Protein AF-0000000081142707 (afdb_homodimer)

Foldseek 3Di:
DDPVVVVVVVVVVVCVVVVVVVVVVVVVCVVVVVVVVVVVVVVVVVVVVVVVVVVVVVVVVVVVVVVVVVVVVVCVVPPDPVVVQQQDDVVSVHQWHADPVVRDIDGPPPPVVVVVVVVVVVVPDDPPPPVNVVVVVPPPPDPPPDD/DDPVVVVVVVVVVVCVVVVVVVVVVVVVCVVVVVVVVVVVVVVVVVVVVVVVVVVVVVVVVVVVVVVVVVVVVVCVVPPDPVVVQQQDDVVSVHQWHADPVVRDIDGPPPPVVVVVVVVVVVPPDDPPPPVNVVVVVPPPPDDPPDD

Nearest PDB structures (foldseek):
  2oap-assembly1_1  TM=5.469E-01  e=8.660E+00  Archaeoglobus fulgidus DSM 4304
  2oap-assembly1_1  TM=5.607E-01  e=8.026E+00  Archaeoglobus fulgidus DSM 4304

Sequence (294 aa):
MNEQEEEKLNVEERYKDVATEVKEKTRKLHKIWAKYQQAKSEIKDMEQEALREHTEMLDTIRELNKQLKLKEFVISSFIPPQYALLYDDVEQGGRAVWDEAREAWIIPGLNTRKSNRLRERRASGRPETELSREMKMVQSPPSLQLIMNEQEEEKLNVEERYKDVATEVKEKTRKLHKIWAKYQQAKSEIKDMEQEALREHTEMLDTIRELNKQLKLKEFVISSFIPPQYALLYDDVEQGGRAVWDEAREAWIIPGLNTRKSNRLRERRASGRPETELSREMKMVQSPPSLQLI

Organism: NCBI:txid267567

Radius of gyration: 44.7 Å; Cα contacts (8 Å, |Δi|>4): 205; chains: 2; bounding box: 43×150×116 Å

pLDDT: mean 82.28, std 21.75, range [28.47, 98.81]

Solvent-accessible surface area (backbone atoms only — not comparable to full-atom values): 16318 Å² total; per-residue (Å²): 128,54,73,64,52,53,52,32,49,48,38,45,52,50,28,51,52,37,49,49,47,37,51,52,49,50,51,49,36,52,51,45,47,52,50,28,51,48,36,52,50,47,45,54,52,48,50,54,48,49,50,52,50,49,50,51,50,49,50,50,44,50,51,49,49,52,52,36,50,41,42,51,51,48,41,65,72,73,40,60,66,77,60,51,41,48,54,26,48,43,91,77,72,17,50,20,43,80,35,79,90,77,69,41,72,44,47,81,86,58,62,64,63,50,58,56,44,54,54,47,55,69,65,49,71,77,79,75,56,68,64,65,59,55,52,57,67,65,66,58,71,80,75,78,77,82,127,127,55,74,64,52,52,50,31,51,49,38,45,51,50,27,52,52,36,48,49,47,36,52,52,47,49,50,49,37,53,50,46,48,50,49,29,51,48,38,52,50,47,44,54,51,48,51,53,49,49,50,53,51,49,50,50,50,48,51,50,45,51,51,50,49,52,51,36,51,42,41,50,50,48,40,67,72,72,39,60,66,75,61,51,41,49,55,28,47,44,91,75,72,19,51,20,41,78,34,78,89,78,68,42,70,43,48,82,86,59,60,65,63,50,59,55,44,53,56,48,54,68,63,50,72,77,78,77,55,68,65,65,58,56,52,54,68,65,66,58,73,80,75,79,76,81,127

Secondary structure (DSSP, 8-state):
--HHHHHH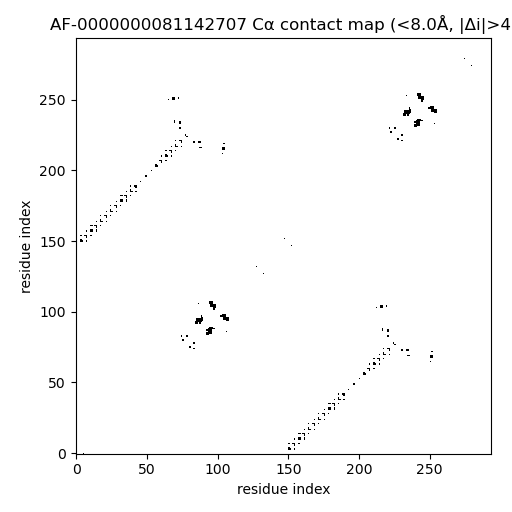HHHHHHHHHHHHHHHHHHHHHHHHHHHHHHHHHHHHHHHHHHHHHHHHHHHHHHHHHHHHHHHHHHHHHHS-HHHHHHTSBGGGTSSBEEETTTTEEE-TT--THHHHHHHHHHSS-----HHHHHHHHH---------/--HHHHHHHHHHHHHHHHHHHHHHHHHHHHHHHHHHHHHHHHHHHHHHHHHHHHHHHHHHHHHHHHHHHHHHHHHHHHS-HHHHHHTSBGGGTSSBEEETTTTEEE-TT--THHHHHHHHHHSS-----HHHHHHHHH---------

Structure (mmCIF, N/CA/C/O backbone):
data_AF-0000000081142707-model_v1
#
loop_
_entity.id
_entity.type
_entity.pdbx_description
1 polymer 'Uncharacterized protein'
#
loop_
_atom_site.group_PDB
_atom_site.id
_atom_site.type_symbol
_atom_site.label_atom_id
_atom_site.label_alt_id
_atom_site.label_comp_id
_atom_site.label_asym_id
_atom_site.label_entity_id
_atom_site.label_seq_id
_atom_site.pdbx_PDB_ins_code
_atom_site.Cartn_x
_atom_site.Cartn_y
_atom_site.Cartn_z
_atom_site.occupancy
_atom_site.B_iso_or_equiv
_atom_site.auth_seq_id
_atom_site.auth_comp_id
_atom_site.auth_asym_id
_atom_site.auth_atom_id
_atom_site.pdbx_PDB_model_num
ATOM 1 N N . MET A 1 1 ? -2.619 -66.5 -36.219 1 65.44 1 MET A N 1
ATOM 2 C CA . MET A 1 1 ? -1.956 -65.938 -35.062 1 65.44 1 MET A CA 1
ATOM 3 C C . MET A 1 1 ? -2.242 -66.75 -33.781 1 65.44 1 MET A C 1
ATOM 5 O O . MET A 1 1 ? -3.387 -67.125 -33.531 1 65.44 1 MET A O 1
ATOM 9 N N . ASN A 1 2 ? -1.245 -67.312 -33.219 1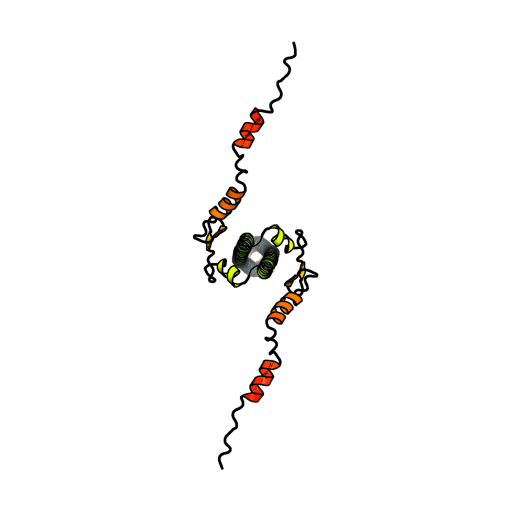 83.19 2 ASN A N 1
ATOM 10 C CA . ASN A 1 2 ? -1.466 -68.125 -31.984 1 83.19 2 ASN A CA 1
ATOM 11 C C . ASN A 1 2 ? -1.869 -67.188 -30.828 1 83.19 2 ASN A C 1
ATOM 13 O O . ASN A 1 2 ? -1.623 -66 -30.859 1 83.19 2 ASN A O 1
ATOM 17 N N . GLU A 1 3 ? -2.656 -67.812 -30.016 1 83.88 3 GLU A N 1
ATOM 18 C CA . GLU A 1 3 ? -3.189 -67.188 -28.844 1 83.88 3 GLU A CA 1
ATOM 19 C C . GLU A 1 3 ? -2.119 -66.312 -28.141 1 83.88 3 GLU A C 1
ATOM 21 O O . GLU A 1 3 ? -2.396 -65.25 -27.656 1 83.88 3 GLU A O 1
ATOM 26 N N . GLN A 1 4 ? -0.924 -66.812 -28.219 1 82.62 4 GLN A N 1
ATOM 27 C CA . GLN A 1 4 ? 0.193 -66.188 -27.547 1 82.62 4 GLN A CA 1
ATOM 28 C C . GLN A 1 4 ? 0.581 -64.875 -28.281 1 82.62 4 GLN A C 1
ATOM 30 O O . GLN A 1 4 ? 0.891 -63.875 -27.641 1 82.62 4 GLN A O 1
ATOM 35 N N . GLU A 1 5 ? 0.431 -64.938 -29.625 1 85.38 5 GLU A N 1
ATOM 36 C CA . GLU A 1 5 ? 0.752 -63.75 -30.453 1 85.38 5 GLU A CA 1
ATOM 37 C C . GLU A 1 5 ? -0.284 -62.656 -30.281 1 85.38 5 GLU A C 1
ATOM 39 O O . GLU A 1 5 ? 0.065 -61.469 -30.219 1 85.38 5 GLU A O 1
ATOM 44 N N . GLU A 1 6 ? -1.513 -63.094 -30.156 1 87.75 6 GLU A N 1
ATOM 45 C CA . GLU A 1 6 ? -2.602 -62.125 -29.953 1 87.75 6 GLU A CA 1
ATOM 46 C C . GLU A 1 6 ? -2.48 -61.406 -28.609 1 87.75 6 GLU A C 1
ATOM 48 O O . GLU A 1 6 ? -2.715 -60.219 -28.516 1 87.75 6 GLU A O 1
ATOM 53 N N . GLU A 1 7 ? -2.082 -62.25 -27.578 1 87.75 7 GLU A N 1
ATOM 54 C CA . GLU A 1 7 ? -1.901 -61.688 -26.25 1 87.75 7 GLU A CA 1
ATOM 55 C C . GLU A 1 7 ? -0.743 -60.688 -26.219 1 87.75 7 GLU A C 1
ATOM 57 O O . GLU A 1 7 ? -0.836 -59.625 -25.594 1 87.75 7 GLU A O 1
ATOM 62 N N . LYS A 1 8 ? 0.323 -61.062 -26.938 1 88.56 8 LYS A N 1
ATOM 63 C CA . LYS A 1 8 ? 1.48 -60.188 -27.047 1 88.56 8 LYS A CA 1
ATOM 64 C C . LYS A 1 8 ? 1.107 -58.875 -27.719 1 88.56 8 LYS A C 1
ATOM 66 O O . LYS A 1 8 ? 1.496 -57.781 -27.25 1 88.56 8 LYS A O 1
ATOM 71 N N . LEU A 1 9 ? 0.277 -59.031 -28.797 1 89.5 9 LEU A N 1
ATOM 72 C CA . LEU A 1 9 ? -0.159 -57.844 -29.531 1 89.5 9 LEU A CA 1
ATOM 73 C C . LEU A 1 9 ? -1.021 -56.938 -28.656 1 89.5 9 LEU A C 1
ATOM 75 O O . LEU A 1 9 ? -0.914 -55.719 -28.703 1 89.5 9 LEU A O 1
ATOM 79 N N . ASN A 1 10 ? -1.802 -57.625 -27.875 1 91.81 10 ASN A N 1
ATOM 80 C CA . ASN A 1 10 ? -2.682 -56.875 -26.969 1 91.81 10 ASN A CA 1
ATOM 81 C C . ASN A 1 10 ? -1.888 -56.094 -25.922 1 91.81 10 ASN A C 1
ATOM 83 O O . ASN A 1 10 ? -2.176 -54.938 -25.672 1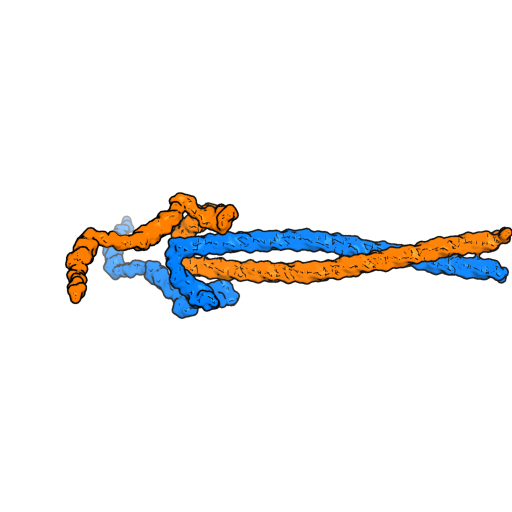 91.81 10 ASN A O 1
ATOM 87 N N . VAL A 1 11 ? -0.868 -56.75 -25.344 1 92.31 11 VAL A N 1
ATOM 88 C CA . VAL A 1 11 ? -0.051 -56.094 -24.312 1 92.31 11 VAL A CA 1
ATOM 89 C C . VAL A 1 11 ? 0.771 -54.969 -24.953 1 92.31 11 VAL A C 1
ATOM 91 O O . VAL A 1 11 ? 0.96 -53.906 -24.344 1 92.31 11 VAL A O 1
ATOM 94 N N . GLU A 1 12 ? 1.206 -55.25 -26.203 1 92.38 12 GLU A N 1
ATOM 95 C CA . GLU A 1 12 ? 1.97 -54.25 -26.922 1 92.38 12 GLU A CA 1
ATOM 96 C C . GLU A 1 12 ? 1.132 -53 -27.156 1 92.38 12 GLU A C 1
ATOM 98 O O . GLU A 1 12 ? 1.625 -51.875 -27.016 1 92.38 12 GLU A O 1
ATOM 103 N N . GLU A 1 13 ? -0.107 -53.281 -27.531 1 93 13 GLU A N 1
ATOM 104 C CA . GLU A 1 13 ? -1.022 -52.156 -27.766 1 93 13 GLU A CA 1
ATOM 105 C C . GLU A 1 13 ? -1.273 -51.375 -26.469 1 93 13 GLU A C 1
ATOM 107 O O . GLU A 1 13 ? -1.284 -50.156 -26.484 1 93 13 GLU A O 1
ATOM 112 N N . ARG A 1 14 ? -1.434 -52.156 -25.406 1 93.25 14 ARG A N 1
ATOM 113 C CA . ARG A 1 14 ? -1.63 -51.5 -24.094 1 93.25 14 ARG A CA 1
ATOM 114 C C . ARG A 1 14 ? -0.399 -50.688 -23.703 1 93.25 14 ARG A C 1
ATOM 116 O O . ARG A 1 14 ? -0.521 -49.594 -23.156 1 93.25 14 ARG A O 1
ATOM 123 N N . TYR A 1 15 ? 0.713 -51.281 -24 1 94.19 15 TYR A N 1
ATOM 124 C CA . TYR A 1 15 ? 1.969 -50.594 -23.703 1 94.19 15 TYR A CA 1
ATOM 125 C C . TYR A 1 15 ? 2.07 -49.312 -24.469 1 94.19 15 TYR A C 1
ATOM 127 O O . TYR A 1 15 ? 2.438 -48.25 -23.906 1 94.19 15 TYR A O 1
ATOM 135 N N . LYS A 1 16 ? 1.716 -49.406 -25.766 1 94.31 16 LYS A N 1
ATOM 136 C CA . LYS A 1 16 ? 1.771 -48.188 -26.609 1 94.31 16 LYS A CA 1
ATOM 137 C C . LYS A 1 16 ? 0.839 -47.125 -26.078 1 94.31 16 LYS A C 1
ATOM 139 O O . LYS A 1 16 ? 1.202 -45.938 -26.047 1 94.31 16 LYS A O 1
ATOM 144 N N . ASP A 1 17 ? -0.304 -47.562 -25.625 1 94.81 17 ASP A N 1
ATOM 145 C CA . ASP A 1 17 ? -1.297 -46.625 -25.094 1 94.81 17 ASP A CA 1
ATOM 146 C C . ASP A 1 17 ? -0.785 -45.969 -23.812 1 94.81 17 ASP A C 1
ATOM 148 O O . ASP A 1 17 ? -0.859 -44.719 -23.688 1 94.81 17 ASP A O 1
ATOM 152 N N . VAL A 1 18 ? -0.203 -46.781 -22.984 1 96.06 18 VAL A N 1
ATOM 153 C CA . VAL A 1 18 ? 0.238 -46.281 -21.688 1 96.06 18 VAL A CA 1
ATOM 154 C C . VAL A 1 18 ? 1.5 -45.438 -21.875 1 96.06 18 VAL A C 1
ATOM 156 O O . VAL A 1 18 ? 1.688 -44.438 -21.188 1 96.06 18 VAL A O 1
ATOM 159 N N . ALA A 1 19 ? 2.27 -45.875 -22.828 1 95.5 19 ALA A N 1
ATOM 160 C CA . ALA A 1 19 ? 3.471 -45.125 -23.156 1 95.5 19 ALA A CA 1
ATOM 161 C C . ALA A 1 19 ? 3.113 -43.719 -23.672 1 95.5 19 ALA A C 1
ATOM 163 O O . ALA A 1 19 ? 3.75 -42.719 -23.297 1 95.5 19 ALA A O 1
ATOM 164 N N . THR A 1 20 ? 2.078 -43.688 -24.484 1 97.06 20 THR A N 1
ATOM 165 C CA . THR A 1 20 ? 1.572 -42.406 -24.984 1 97.06 20 THR A CA 1
ATOM 166 C C . THR A 1 20 ? 1.026 -41.562 -23.844 1 97.06 20 THR A C 1
ATOM 168 O O . THR A 1 20 ? 1.263 -40.344 -23.812 1 97.06 20 THR A O 1
ATOM 171 N N . GLU A 1 21 ? 0.396 -42.219 -22.969 1 97.62 21 GLU A N 1
ATOM 172 C CA . GLU A 1 21 ? -0.164 -41.531 -21.797 1 97.62 21 GLU A CA 1
ATOM 173 C C . GLU A 1 21 ? 0.937 -40.938 -20.938 1 97.62 21 GLU A C 1
ATOM 175 O O . GLU A 1 21 ? 0.791 -39.844 -20.422 1 97.62 21 GLU A O 1
ATOM 180 N N . VAL A 1 22 ? 2.002 -41.688 -20.797 1 97.31 22 VAL A N 1
ATOM 181 C CA . VAL A 1 22 ? 3.135 -41.219 -20.016 1 97.31 22 VAL A CA 1
ATOM 182 C C . VAL A 1 22 ? 3.699 -39.938 -20.641 1 97.31 22 VAL A C 1
ATOM 184 O O . VAL A 1 22 ? 3.992 -38.969 -19.938 1 97.31 22 VAL A O 1
ATOM 187 N N . LYS A 1 23 ? 3.783 -40 -21.969 1 97.5 23 LYS A N 1
ATOM 188 C CA . LYS A 1 23 ? 4.32 -38.844 -22.688 1 97.5 23 LYS A CA 1
ATOM 189 C C . LYS A 1 23 ? 3.426 -37.625 -22.516 1 97.5 23 LYS A C 1
ATOM 191 O O . LYS A 1 23 ? 3.918 -36.531 -22.234 1 97.5 23 LYS A O 1
ATOM 196 N N . GLU A 1 24 ? 2.174 -37.812 -22.656 1 97.69 24 GLU A N 1
ATOM 197 C CA . GLU A 1 24 ? 1.199 -36.719 -22.516 1 97.69 24 GLU A CA 1
ATOM 198 C C . GLU A 1 24 ? 1.217 -36.156 -21.094 1 97.69 24 GLU A C 1
ATOM 200 O O . GLU A 1 24 ? 1.219 -34.938 -20.922 1 97.69 24 GLU A O 1
ATOM 205 N N . LYS A 1 25 ? 1.308 -37.062 -20.172 1 97.62 25 LYS A N 1
ATOM 206 C CA . LYS A 1 25 ? 1.299 -36.625 -18.781 1 97.62 25 LYS A CA 1
ATOM 207 C C . LYS A 1 25 ? 2.602 -35.938 -18.406 1 97.62 25 LYS A C 1
ATOM 209 O O . LYS A 1 25 ? 2.598 -34.969 -17.625 1 97.62 25 LYS A O 1
ATOM 214 N N . THR A 1 26 ? 3.637 -36.406 -18.984 1 97.44 26 THR A N 1
ATOM 215 C CA . THR A 1 26 ? 4.922 -35.75 -18.781 1 97.44 26 THR A CA 1
ATOM 216 C C . THR A 1 26 ? 4.883 -34.312 -19.312 1 97.44 26 THR A C 1
ATOM 218 O O . THR A 1 26 ? 5.344 -33.375 -18.641 1 97.44 26 THR A O 1
ATOM 221 N N . ARG A 1 27 ? 4.27 -34.188 -20.484 1 98.19 27 ARG A N 1
ATOM 222 C CA . ARG A 1 27 ? 4.129 -32.875 -21.078 1 98.19 27 ARG A CA 1
ATOM 223 C C . ARG A 1 27 ? 3.271 -31.953 -20.219 1 98.19 27 ARG A C 1
ATOM 225 O O . ARG A 1 27 ? 3.637 -30.812 -19.953 1 98.19 27 ARG A O 1
ATOM 232 N N . LYS A 1 28 ? 2.223 -32.5 -19.781 1 98.25 28 LYS A N 1
ATOM 233 C CA . LYS A 1 28 ? 1.312 -31.734 -18.938 1 98.25 28 LYS A CA 1
ATOM 234 C C . LYS A 1 28 ? 1.984 -31.344 -17.609 1 98.25 28 LYS A C 1
ATOM 236 O O . LYS A 1 28 ? 1.81 -30.234 -17.125 1 98.25 28 LYS A O 1
ATOM 241 N N . LEU A 1 29 ? 2.734 -32.312 -17.125 1 98.19 29 LEU A N 1
ATOM 242 C CA . LEU A 1 29 ? 3.459 -32.094 -15.883 1 98.19 29 LEU A CA 1
ATOM 243 C C . LEU A 1 29 ? 4.441 -30.938 -16.031 1 98.19 29 LEU A C 1
ATOM 245 O O . LEU A 1 29 ? 4.492 -30.047 -15.172 1 98.19 29 LEU A O 1
ATOM 249 N N . HIS A 1 30 ? 5.145 -31 -17.109 1 98.25 30 HIS A N 1
ATOM 250 C CA . HIS A 1 30 ? 6.105 -29.922 -17.359 1 98.25 30 HIS A CA 1
ATOM 251 C C . HIS A 1 30 ? 5.41 -28.578 -17.484 1 98.25 30 HIS A C 1
ATOM 253 O O . HIS A 1 30 ? 5.871 -27.578 -16.922 1 98.25 30 HIS A O 1
ATOM 259 N N . LYS A 1 31 ? 4.301 -28.609 -18.125 1 98.5 31 LYS A N 1
ATOM 260 C CA . LYS A 1 31 ? 3.549 -27.391 -18.344 1 98.5 31 LYS A CA 1
ATOM 261 C C . LYS A 1 31 ? 3.018 -26.812 -17.031 1 98.5 31 LYS A C 1
ATOM 263 O O . LYS A 1 31 ? 3.176 -25.625 -16.766 1 98.5 31 LYS A O 1
ATOM 268 N N . ILE A 1 32 ? 2.471 -27.703 -16.312 1 98.44 32 ILE A N 1
ATOM 269 C CA . ILE A 1 32 ? 1.867 -27.266 -15.055 1 98.44 32 ILE A CA 1
ATOM 270 C C . ILE A 1 32 ? 2.961 -26.844 -14.07 1 98.44 32 ILE A C 1
ATOM 272 O O . ILE A 1 32 ? 2.793 -25.891 -13.32 1 98.44 32 ILE A O 1
ATOM 276 N N . TRP A 1 33 ? 4.02 -27.625 -14.125 1 98.12 33 TRP A N 1
ATOM 277 C CA . TRP A 1 33 ? 5.156 -27.281 -13.281 1 98.12 33 TRP A CA 1
ATOM 278 C C . TRP A 1 33 ? 5.672 -25.875 -13.602 1 98.12 33 TRP A C 1
ATOM 280 O O . TRP A 1 33 ? 5.926 -25.078 -12.695 1 98.12 33 TRP A O 1
ATOM 290 N N . ALA A 1 34 ? 5.75 -25.594 -14.867 1 98.56 34 ALA A N 1
ATOM 291 C CA . ALA A 1 34 ? 6.199 -24.281 -15.32 1 98.56 34 ALA A CA 1
ATOM 292 C C . ALA A 1 34 ? 5.238 -23.188 -14.859 1 98.56 34 ALA A C 1
ATOM 294 O O . ALA A 1 34 ? 5.668 -22.125 -14.414 1 98.56 34 ALA A O 1
ATOM 295 N N . LYS A 1 35 ? 4.02 -23.516 -14.953 1 98.5 35 LYS A N 1
ATOM 296 C CA . LYS A 1 35 ? 3.006 -22.562 -14.523 1 98.5 35 LYS A CA 1
ATOM 297 C C . LYS A 1 35 ? 3.076 -22.328 -13.016 1 98.5 35 LYS A C 1
ATOM 299 O O . LYS A 1 35 ? 2.949 -21.188 -12.555 1 98.5 35 LYS A O 1
ATOM 304 N N . TYR A 1 36 ? 3.324 -23.375 -12.312 1 98.31 36 TYR A N 1
ATOM 305 C CA . TYR A 1 36 ? 3.457 -23.297 -10.867 1 98.31 36 TYR A CA 1
ATOM 306 C C . TYR A 1 36 ? 4.672 -22.453 -10.477 1 98.31 36 TYR A C 1
ATOM 308 O O . TYR A 1 36 ? 4.582 -21.594 -9.602 1 98.31 36 TYR A O 1
ATOM 316 N N . GLN A 1 37 ? 5.688 -22.766 -11.18 1 98.5 37 GLN A N 1
ATOM 317 C CA . GLN A 1 37 ? 6.91 -22 -10.914 1 98.5 37 GLN A CA 1
ATOM 318 C C . GLN A 1 37 ? 6.711 -20.516 -11.211 1 98.5 37 GLN A C 1
ATOM 320 O O . GLN A 1 37 ? 7.176 -19.656 -10.453 1 98.5 37 GLN A O 1
ATOM 325 N N . GLN A 1 38 ? 6.047 -20.281 -12.234 1 98.62 38 GLN A N 1
ATOM 326 C CA . GLN A 1 38 ? 5.754 -18.906 -12.602 1 98.62 38 GLN A CA 1
ATOM 327 C C . GLN A 1 38 ? 4.887 -18.234 -11.547 1 98.62 38 GLN A C 1
ATOM 329 O O . GLN A 1 38 ? 5.148 -17.094 -11.156 1 98.62 38 GLN A O 1
ATOM 334 N N . ALA A 1 39 ? 3.92 -18.922 -11.086 1 98.5 39 ALA A N 1
ATOM 335 C CA . ALA A 1 39 ? 3.023 -18.391 -10.062 1 98.5 39 ALA A CA 1
ATOM 336 C C . ALA A 1 39 ? 3.771 -18.109 -8.766 1 98.5 39 ALA A C 1
ATOM 338 O O . ALA A 1 39 ? 3.557 -17.094 -8.117 1 98.5 39 ALA A O 1
ATOM 339 N N . LYS A 1 40 ? 4.621 -19.062 -8.484 1 98.19 40 LYS A N 1
ATOM 340 C CA . LYS A 1 40 ? 5.422 -18.906 -7.273 1 98.19 40 LYS A CA 1
ATOM 341 C C . LYS A 1 40 ? 6.324 -17.672 -7.367 1 98.19 40 LYS A C 1
ATOM 343 O O . LYS A 1 40 ? 6.457 -16.922 -6.402 1 98.19 40 LYS A O 1
ATOM 348 N N . SER A 1 41 ? 6.879 -17.531 -8.508 1 98.5 41 SER A N 1
ATOM 349 C CA . SER A 1 41 ? 7.723 -16.359 -8.734 1 98.5 41 SER A CA 1
ATOM 350 C C . SER A 1 41 ? 6.914 -15.07 -8.664 1 98.5 41 SER A C 1
ATOM 352 O O . SER A 1 41 ? 7.371 -14.07 -8.102 1 98.5 41 SER A O 1
ATOM 354 N N . GLU A 1 42 ? 5.723 -15.156 -9.211 1 98.56 42 GLU A N 1
ATOM 355 C CA . GLU A 1 42 ? 4.84 -13.992 -9.188 1 98.56 42 GLU A CA 1
ATOM 356 C C . GLU A 1 42 ? 4.457 -13.609 -7.766 1 98.56 42 GLU A C 1
ATOM 358 O O . GLU A 1 42 ? 4.41 -12.422 -7.426 1 98.56 42 GLU A O 1
ATOM 363 N N . ILE A 1 43 ? 4.211 -14.547 -6.984 1 98.62 43 ILE A N 1
ATOM 364 C CA . ILE A 1 43 ? 3.873 -14.32 -5.582 1 98.62 43 ILE A CA 1
ATOM 365 C C . ILE A 1 43 ? 5.02 -13.586 -4.891 1 98.62 43 ILE A C 1
ATOM 367 O O . ILE A 1 43 ? 4.797 -12.594 -4.191 1 98.62 43 ILE A O 1
ATOM 371 N N . LYS A 1 44 ? 6.203 -14.109 -5.145 1 98.44 44 LYS A N 1
ATOM 372 C CA . LYS A 1 44 ? 7.383 -13.508 -4.531 1 98.44 44 LYS A CA 1
ATOM 373 C C . LYS A 1 44 ? 7.57 -12.07 -5.008 1 98.44 44 LYS A C 1
ATOM 375 O O . LYS A 1 44 ? 7.863 -11.172 -4.211 1 98.44 44 LYS A O 1
ATOM 380 N N . ASP A 1 45 ? 7.359 -11.867 -6.254 1 98 45 ASP A N 1
ATOM 381 C CA . ASP A 1 45 ? 7.477 -10.531 -6.832 1 98 45 ASP A CA 1
ATOM 382 C C . ASP A 1 45 ? 6.426 -9.594 -6.25 1 98 45 ASP A C 1
ATOM 384 O O . ASP A 1 45 ? 6.727 -8.445 -5.922 1 98 45 ASP A O 1
ATOM 388 N N . MET A 1 46 ? 5.277 -10.094 -6.137 1 97.81 46 MET A N 1
ATOM 389 C CA . MET A 1 46 ? 4.176 -9.297 -5.605 1 97.81 46 MET A CA 1
ATOM 390 C C . MET A 1 46 ? 4.426 -8.922 -4.148 1 97.81 46 MET A C 1
ATOM 392 O O . MET A 1 46 ? 4.156 -7.793 -3.74 1 97.81 46 MET A O 1
ATOM 396 N N . GLU A 1 47 ? 4.926 -9.859 -3.43 1 97.75 47 GLU A N 1
ATOM 397 C CA . GLU A 1 47 ? 5.254 -9.594 -2.031 1 97.75 47 GLU A CA 1
ATOM 398 C C . GLU A 1 47 ? 6.285 -8.477 -1.906 1 97.75 47 GLU A C 1
ATOM 400 O O . GLU A 1 47 ? 6.125 -7.566 -1.094 1 97.75 47 GLU A O 1
ATOM 405 N N . GLN A 1 48 ? 7.301 -8.539 -2.682 1 98.25 48 GLN A N 1
ATOM 406 C CA . GLN A 1 48 ? 8.359 -7.535 -2.654 1 98.25 48 GLN A CA 1
ATOM 407 C C . GLN A 1 48 ? 7.844 -6.172 -3.102 1 98.25 48 GLN A C 1
ATOM 409 O O . GLN A 1 48 ? 8.156 -5.152 -2.484 1 98.25 48 GLN A O 1
ATOM 414 N N . GLU A 1 49 ? 7.027 -6.238 -4.074 1 97.19 49 GLU A N 1
ATOM 415 C CA . GLU A 1 49 ? 6.438 -5 -4.578 1 97.19 49 GLU A CA 1
ATOM 416 C C . GLU A 1 49 ? 5.504 -4.375 -3.551 1 97.19 49 GLU A C 1
ATOM 418 O O . GLU A 1 49 ? 5.547 -3.164 -3.32 1 97.19 49 GLU A O 1
ATOM 423 N N . ALA A 1 50 ? 4.699 -5.195 -2.953 1 97.12 50 ALA A N 1
ATOM 424 C CA . ALA A 1 50 ? 3.77 -4.73 -1.929 1 97.12 50 ALA A CA 1
ATOM 425 C C . ALA A 1 50 ? 4.516 -4.113 -0.749 1 97.12 50 ALA A C 1
ATOM 427 O O . ALA A 1 50 ? 4.129 -3.057 -0.246 1 97.12 50 ALA A O 1
ATOM 428 N N . LEU A 1 51 ? 5.551 -4.793 -0.401 1 97.25 51 LEU A N 1
ATOM 429 C CA . LEU A 1 51 ? 6.355 -4.289 0.704 1 97.25 51 LEU A CA 1
ATOM 430 C C . LEU A 1 51 ? 6.953 -2.928 0.364 1 97.25 51 LEU A C 1
ATOM 432 O O . LEU A 1 51 ? 6.918 -2.008 1.185 1 97.25 51 LEU A O 1
ATOM 436 N N . ARG A 1 52 ? 7.48 -2.75 -0.804 1 98.12 52 ARG A N 1
ATOM 437 C CA . ARG A 1 52 ? 8.07 -1.489 -1.243 1 98.12 52 ARG A CA 1
ATOM 438 C C . ARG A 1 52 ? 7.027 -0.377 -1.273 1 98.12 52 ARG A C 1
ATOM 440 O O . ARG A 1 52 ? 7.258 0.713 -0.748 1 98.12 52 ARG A O 1
ATOM 447 N N . GLU A 1 53 ? 5.918 -0.762 -1.816 1 98 53 GLU A N 1
ATOM 448 C CA . GLU A 1 53 ? 4.852 0.227 -1.928 1 98 53 GLU A CA 1
ATOM 449 C C . GLU A 1 53 ? 4.332 0.636 -0.552 1 98 53 GLU A C 1
ATOM 451 O O . GLU A 1 53 ? 4.086 1.818 -0.302 1 98 53 GLU A O 1
ATOM 456 N N . HIS A 1 54 ? 4.156 -0.394 0.248 1 98.06 54 HIS A N 1
ATOM 457 C CA . HIS A 1 54 ? 3.699 -0.146 1.609 1 98.06 54 HIS A CA 1
ATOM 458 C C . HIS A 1 54 ? 4.672 0.755 2.363 1 98.06 54 HIS A C 1
ATOM 460 O O . HIS A 1 54 ? 4.258 1.726 3.002 1 98.06 54 HIS A O 1
ATOM 466 N N . THR A 1 55 ? 5.902 0.474 2.238 1 98.38 55 THR A N 1
ATOM 467 C CA . THR A 1 55 ? 6.938 1.252 2.906 1 98.38 55 THR A CA 1
ATOM 468 C C . THR A 1 55 ? 6.965 2.684 2.381 1 98.38 55 THR A C 1
ATOM 470 O O . THR A 1 55 ? 7.051 3.635 3.16 1 98.38 55 THR A O 1
ATOM 473 N N . GLU A 1 56 ? 6.828 2.799 1.119 1 98.69 56 GLU A N 1
ATOM 474 C CA . GLU A 1 56 ? 6.816 4.121 0.5 1 98.69 56 GLU A CA 1
ATOM 475 C C . GLU A 1 56 ? 5.625 4.945 0.983 1 98.69 56 GLU A C 1
ATOM 477 O O . GLU A 1 56 ? 5.773 6.125 1.306 1 98.69 56 GLU A O 1
ATOM 482 N N . MET A 1 57 ? 4.543 4.281 1.019 1 98.69 57 MET A N 1
ATOM 483 C CA . MET A 1 57 ? 3.342 4.992 1.443 1 98.69 57 MET A CA 1
ATOM 484 C C . MET A 1 57 ? 3.402 5.324 2.93 1 98.69 57 MET A C 1
ATOM 486 O O . MET A 1 57 ? 2.969 6.402 3.348 1 98.69 57 MET A O 1
ATOM 490 N N . LEU A 1 58 ? 3.957 4.434 3.725 1 98.56 58 LEU A N 1
ATOM 491 C CA . LEU A 1 58 ? 4.164 4.703 5.145 1 98.56 58 LEU A CA 1
ATOM 492 C C . LEU A 1 58 ? 5.109 5.883 5.34 1 98.56 58 LEU A C 1
ATOM 494 O O . LEU A 1 58 ? 4.895 6.715 6.223 1 98.56 58 LEU A O 1
ATOM 498 N N . ASP A 1 59 ? 6.145 5.938 4.566 1 98.56 59 ASP A N 1
ATOM 499 C CA . ASP A 1 59 ? 7.07 7.062 4.617 1 98.56 59 ASP A CA 1
ATOM 500 C C . ASP A 1 59 ? 6.363 8.375 4.266 1 98.56 59 ASP A C 1
ATOM 502 O O . ASP A 1 59 ? 6.586 9.398 4.91 1 98.56 59 ASP A O 1
ATOM 506 N N . THR A 1 60 ? 5.531 8.32 3.271 1 98.81 60 THR A N 1
ATOM 507 C CA . THR A 1 60 ? 4.727 9.477 2.893 1 98.81 60 THR A CA 1
ATOM 508 C C . THR A 1 60 ? 3.834 9.914 4.051 1 98.81 60 THR A C 1
ATOM 510 O O . THR A 1 60 ? 3.771 11.102 4.375 1 98.81 60 THR A O 1
ATOM 513 N N . ILE A 1 61 ? 3.193 8.961 4.684 1 98.81 61 ILE A N 1
ATOM 514 C CA . ILE A 1 61 ? 2.293 9.227 5.797 1 98.81 61 ILE A CA 1
ATOM 515 C C . ILE A 1 61 ? 3.076 9.836 6.957 1 98.81 61 ILE A C 1
ATOM 517 O O . ILE A 1 61 ? 2.633 10.812 7.57 1 98.81 61 ILE A O 1
ATOM 521 N N . ARG A 1 62 ? 4.238 9.273 7.176 1 98.06 62 ARG A N 1
ATOM 522 C CA . ARG A 1 62 ? 5.094 9.781 8.242 1 98.06 62 ARG A CA 1
ATOM 523 C C . ARG A 1 62 ? 5.52 11.219 7.965 1 98.06 62 ARG A C 1
ATOM 525 O O . ARG A 1 62 ? 5.484 12.062 8.859 1 98.06 62 ARG A O 1
ATOM 532 N N . GLU A 1 63 ? 5.863 11.438 6.777 1 97.75 63 GLU A N 1
ATOM 533 C CA . GLU A 1 63 ? 6.273 12.781 6.383 1 97.75 63 GLU A CA 1
ATOM 534 C C . GLU A 1 63 ? 5.113 13.766 6.488 1 97.75 63 GLU A C 1
ATOM 536 O O . GLU A 1 63 ? 5.277 14.883 6.996 1 97.75 63 GLU A O 1
ATOM 541 N N . LEU A 1 64 ? 3.984 13.344 6.07 1 98.44 64 LEU A N 1
ATOM 542 C CA . LEU A 1 64 ? 2.795 14.18 6.168 1 98.44 64 LEU A CA 1
ATOM 543 C C . LEU A 1 64 ? 2.441 14.453 7.625 1 98.44 64 LEU A C 1
ATOM 545 O O . LEU A 1 64 ? 2.059 15.578 7.973 1 98.44 64 LEU A O 1
ATOM 549 N N . ASN A 1 65 ? 2.598 13.445 8.438 1 98.38 65 ASN A N 1
ATOM 550 C CA . ASN A 1 65 ? 2.336 13.609 9.859 1 98.38 65 ASN A CA 1
ATOM 551 C C . ASN A 1 65 ? 3.312 14.594 10.5 1 98.38 65 ASN A C 1
ATOM 553 O O . ASN A 1 65 ? 2.918 15.422 11.328 1 98.38 65 ASN A O 1
ATOM 557 N N . LYS A 1 66 ? 4.551 14.539 10.125 1 97.81 66 LYS A N 1
ATOM 558 C CA . LYS A 1 66 ? 5.547 15.492 10.609 1 97.81 66 LYS A CA 1
ATOM 559 C C . LYS A 1 66 ? 5.199 16.922 10.188 1 97.81 66 LYS A C 1
ATOM 561 O O . LYS A 1 66 ? 5.262 17.844 11.008 1 97.81 66 LYS A O 1
ATOM 566 N N . GLN A 1 67 ? 4.797 17.016 8.961 1 97.81 67 GLN A N 1
ATOM 567 C CA . GLN A 1 67 ? 4.406 18.328 8.445 1 97.81 67 GLN A CA 1
ATOM 568 C C . GLN A 1 67 ? 3.162 18.844 9.156 1 97.81 67 GLN A C 1
ATOM 570 O O . GLN A 1 67 ? 3.076 20.031 9.477 1 97.81 67 GLN A O 1
ATOM 575 N N . LEU A 1 68 ? 2.256 17.953 9.352 1 98.31 68 LEU A N 1
ATOM 576 C CA . LEU A 1 68 ? 1.041 18.328 10.07 1 98.31 68 LEU A CA 1
ATOM 577 C C . LEU A 1 68 ? 1.366 18.797 11.484 1 98.31 68 LEU A C 1
ATOM 579 O O . LEU A 1 68 ? 0.867 19.844 11.922 1 98.31 68 LEU A O 1
ATOM 583 N N . LYS A 1 69 ? 2.229 18.094 12.133 1 98.06 69 LYS A N 1
ATOM 584 C CA . LYS A 1 69 ? 2.65 18.469 13.484 1 98.06 69 LYS A CA 1
ATOM 585 C C . LYS A 1 69 ? 3.373 19.812 13.484 1 98.06 69 LYS A C 1
ATOM 587 O O . LYS A 1 69 ? 3.25 20.578 14.438 1 98.06 69 LYS A O 1
ATOM 592 N N . LEU A 1 70 ? 4.102 20.062 12.445 1 97.56 70 LEU A N 1
ATOM 593 C CA . LEU A 1 70 ? 4.773 21.344 12.336 1 97.56 70 LEU A CA 1
ATOM 594 C C . LEU A 1 70 ? 3.76 22.484 12.25 1 97.56 70 LEU A C 1
ATOM 596 O O . LEU A 1 70 ? 3.885 23.484 12.961 1 97.56 70 LEU A O 1
ATOM 600 N N . LYS A 1 71 ? 2.76 22.312 11.391 1 97.38 71 LYS A N 1
ATOM 601 C CA . LYS A 1 71 ? 1.732 23.344 11.234 1 97.38 71 LYS A CA 1
ATOM 602 C C . LYS A 1 71 ? 0.953 23.531 12.539 1 97.38 71 LYS A C 1
ATOM 604 O O . LYS A 1 71 ? 0.625 24.656 12.906 1 97.38 71 LYS A O 1
ATOM 609 N N . GLU A 1 72 ? 0.708 22.422 13.219 1 96.38 72 GLU A N 1
ATOM 610 C CA . GLU A 1 72 ? 0.055 22.5 14.523 1 96.38 72 GLU A CA 1
ATOM 611 C C . GLU A 1 72 ? 0.918 23.25 15.531 1 96.38 72 GLU A C 1
ATOM 613 O O . GLU A 1 72 ? 0.407 24.062 16.312 1 96.38 72 GLU A O 1
ATOM 618 N N . PHE A 1 73 ? 2.18 23.016 15.492 1 94.69 73 PHE A N 1
ATOM 619 C CA . PHE A 1 73 ? 3.146 23.703 16.344 1 94.69 73 PHE A CA 1
ATOM 620 C C . PHE A 1 73 ? 3.137 25.203 16.094 1 94.69 73 PHE A C 1
ATOM 622 O O . PHE A 1 73 ? 3.09 26 17.031 1 94.69 73 PHE A O 1
ATOM 629 N N . VAL A 1 74 ? 3.127 25.594 14.844 1 95.25 74 VAL A N 1
ATOM 630 C CA . VAL A 1 74 ? 3.092 27 14.445 1 95.25 74 VAL A CA 1
ATOM 631 C C . VAL A 1 74 ? 1.792 27.641 14.922 1 95.25 74 VAL A C 1
ATOM 633 O O . VAL A 1 74 ? 1.81 28.719 15.531 1 95.25 74 VAL A O 1
ATOM 636 N N . ILE A 1 75 ? 0.722 26.984 14.727 1 96.19 75 ILE A N 1
ATOM 637 C CA . ILE A 1 75 ? -0.586 27.516 15.102 1 96.19 75 ILE A CA 1
ATOM 638 C C . ILE A 1 75 ? -0.648 27.703 16.609 1 96.19 75 ILE A C 1
ATOM 640 O O . ILE A 1 75 ? -1.017 28.781 17.094 1 96.19 75 ILE A O 1
ATOM 644 N N . SER A 1 76 ? -0.199 26.766 17.312 1 93.56 76 SER A N 1
ATOM 645 C CA . SER A 1 76 ? -0.282 26.797 18.766 1 93.56 76 SER A CA 1
ATOM 646 C C . SER A 1 76 ? 0.625 27.875 19.359 1 93.56 76 SER A C 1
ATOM 648 O O . SER A 1 76 ? 0.398 28.344 20.469 1 93.56 76 SER A O 1
ATOM 650 N N . SER A 1 77 ? 1.568 28.281 18.547 1 91.06 77 SER A N 1
ATOM 651 C CA . SER A 1 77 ? 2.533 29.266 19.016 1 91.06 77 SER A CA 1
ATOM 652 C C . SER A 1 77 ? 2.023 30.688 18.797 1 91.06 77 SER A C 1
ATOM 654 O O . SER A 1 77 ? 2.422 31.609 19.516 1 91.06 77 SER A O 1
ATOM 656 N N . PHE A 1 78 ? 1.067 30.781 17.875 1 93.12 78 PHE A N 1
ATOM 657 C CA . PHE A 1 78 ? 0.748 32.156 17.469 1 93.12 78 PHE A CA 1
ATOM 658 C C . PHE A 1 78 ? -0.751 32.406 17.578 1 93.12 78 PHE A C 1
ATOM 660 O O . PHE A 1 78 ? -1.187 33.562 17.594 1 93.12 78 PHE A O 1
ATOM 667 N N . ILE A 1 79 ? -1.483 31.328 17.578 1 94 79 ILE A N 1
ATOM 668 C CA . ILE A 1 79 ? -2.928 31.516 17.469 1 94 79 ILE A CA 1
ATOM 669 C C . ILE A 1 79 ? -3.609 30.969 18.719 1 94 79 ILE A C 1
ATOM 671 O O . ILE A 1 79 ? -3.518 29.766 19.016 1 94 79 ILE A O 1
ATOM 675 N N . PRO A 1 80 ? -4.301 31.828 19.438 1 94.38 80 PRO A N 1
ATOM 676 C CA . PRO A 1 80 ? -5.07 31.297 20.562 1 94.38 80 PRO A CA 1
ATOM 677 C C . PRO A 1 80 ? -6.051 30.203 20.141 1 94.38 80 PRO A C 1
ATOM 679 O O . PRO A 1 80 ? -6.656 30.281 19.078 1 94.38 80 PRO A O 1
ATOM 682 N N . PRO A 1 81 ? -6.211 29.156 20.891 1 92.19 81 PRO A N 1
ATOM 683 C CA . PRO A 1 81 ? -7.012 27.984 20.531 1 92.19 81 PRO A CA 1
ATOM 684 C C . PRO A 1 81 ? -8.438 28.359 20.125 1 92.19 81 PRO A C 1
ATOM 686 O O . PRO A 1 81 ? -9.031 27.703 19.266 1 92.19 81 PRO A O 1
ATOM 689 N N . GLN A 1 82 ? -9 29.359 20.781 1 90.25 82 GLN A N 1
ATOM 690 C CA . GLN A 1 82 ? -10.375 29.75 20.5 1 90.25 82 GLN A CA 1
ATOM 691 C C . GLN A 1 82 ? -10.523 30.234 19.062 1 90.25 82 GLN A C 1
ATOM 693 O O . GLN A 1 82 ? -11.539 30 18.406 1 90.25 82 GLN A O 1
ATOM 698 N N . TYR A 1 83 ? -9.461 30.906 18.547 1 89.69 83 TYR A N 1
ATOM 699 C CA . TYR A 1 83 ? -9.5 31.422 17.188 1 89.69 83 TYR A CA 1
ATOM 700 C C . TYR A 1 83 ? -9.195 30.328 16.188 1 89.69 83 TYR A C 1
ATOM 702 O O . TYR A 1 83 ? -9.812 30.266 15.117 1 89.69 83 TYR A O 1
ATOM 710 N N . ALA A 1 84 ? -8.234 29.469 16.562 1 90.5 84 ALA A N 1
ATOM 711 C CA . ALA A 1 84 ? -7.898 28.344 15.688 1 90.5 84 ALA A CA 1
ATOM 712 C C . ALA A 1 84 ? -9.109 27.453 15.453 1 90.5 84 ALA A C 1
ATOM 714 O O . ALA A 1 84 ? -9.328 26.969 14.344 1 90.5 84 ALA A O 1
ATOM 715 N N . LEU A 1 85 ? -9.891 27.25 16.406 1 90.38 85 LEU A N 1
ATOM 716 C CA . LEU A 1 85 ? -11.07 26.391 16.328 1 90.38 85 LEU A CA 1
ATOM 717 C C . LEU A 1 85 ? -12.094 26.953 15.344 1 90.38 85 LEU A C 1
ATOM 719 O O . LEU A 1 85 ? -12.797 26.188 14.68 1 90.38 85 LEU A O 1
ATOM 723 N N . LEU A 1 86 ? -12.195 28.281 15.312 1 89.25 86 LEU A N 1
ATOM 724 C CA . LEU A 1 86 ? -13.141 28.922 14.414 1 89.25 86 LEU A CA 1
ATOM 725 C C . LEU A 1 86 ? -12.836 28.578 12.961 1 89.25 86 LEU A C 1
ATOM 727 O O . LEU A 1 86 ? -13.734 28.516 12.125 1 89.25 86 LEU A O 1
ATOM 731 N N . TYR A 1 87 ? -11.617 28.328 12.688 1 91.38 87 TYR A N 1
ATOM 732 C CA . TYR A 1 87 ? -11.203 28.078 11.312 1 91.38 87 TYR A CA 1
ATOM 733 C C . TYR A 1 87 ? -11.039 26.578 11.062 1 91.38 87 TYR A C 1
ATOM 735 O O . TYR A 1 87 ? -10.57 26.172 9.992 1 91.38 87 TYR A O 1
ATOM 743 N N . ASP A 1 88 ? -11.43 25.828 12.055 1 92.94 88 ASP A N 1
ATOM 744 C CA . ASP A 1 88 ? -11.352 24.375 11.898 1 92.94 88 ASP A CA 1
ATOM 745 C C . ASP A 1 88 ? -12.477 23.859 11.008 1 92.94 88 ASP A C 1
ATOM 747 O O . ASP A 1 88 ? -13.312 24.641 10.531 1 92.94 88 ASP A O 1
ATOM 751 N N . ASP A 1 89 ? -12.359 22.625 10.766 1 94.06 89 ASP A N 1
ATOM 752 C CA . ASP A 1 89 ? -13.375 21.938 9.969 1 94.06 89 ASP A CA 1
ATOM 753 C C . ASP A 1 89 ? -14.758 22.094 10.602 1 94.06 89 ASP A C 1
ATOM 755 O O . ASP A 1 89 ? -14.914 21.953 11.812 1 94.06 89 ASP A O 1
ATOM 759 N N . VAL A 1 90 ? -15.758 22.312 9.797 1 92.94 90 VAL A N 1
ATOM 760 C CA . VAL A 1 90 ? -17.141 22.469 10.258 1 92.94 90 VAL A CA 1
ATOM 761 C C . VAL A 1 90 ? -17.562 21.219 11.023 1 92.94 90 VAL A C 1
ATOM 763 O O . VAL A 1 90 ? -18.328 21.312 11.992 1 92.94 90 VAL A O 1
ATOM 766 N N . GLU A 1 91 ? -17.016 20.156 10.602 1 92.38 91 GLU A N 1
ATOM 767 C CA . GLU A 1 91 ? -17.359 18.891 11.258 1 92.38 91 GLU A CA 1
ATOM 768 C C . GLU A 1 91 ? -16.797 18.828 12.672 1 92.38 91 GLU A C 1
ATOM 770 O O . GLU A 1 91 ? -17.25 18.047 13.5 1 92.38 91 GLU A O 1
ATOM 775 N N . GLN A 1 92 ? -15.844 19.656 12.938 1 90.44 92 GLN A N 1
ATOM 776 C CA . GLN A 1 92 ? -15.203 19.656 14.242 1 90.44 92 GLN A CA 1
ATOM 777 C C . GLN A 1 92 ? -15.586 20.906 15.031 1 90.44 92 GLN A C 1
ATOM 779 O O . GLN A 1 92 ? -14.938 21.25 16.031 1 90.44 92 GLN A O 1
ATOM 784 N N . GLY A 1 93 ? -16.609 21.625 14.547 1 90.62 93 GLY A N 1
ATOM 785 C CA . GLY A 1 93 ? -17.125 22.766 15.266 1 90.62 93 GLY A CA 1
ATOM 786 C C . GLY A 1 93 ? -16.609 24.094 14.727 1 90.62 93 GLY A C 1
ATOM 787 O O . GLY A 1 93 ? -16.891 25.156 15.281 1 90.62 93 GLY A O 1
ATOM 788 N N . GLY A 1 94 ? -15.812 24 13.664 1 93.31 94 GLY A N 1
ATOM 789 C CA . GLY A 1 94 ? -15.312 25.203 13.031 1 93.31 94 GLY A CA 1
ATOM 790 C C . GLY A 1 94 ? -16.203 25.703 11.914 1 93.31 94 GLY A C 1
ATOM 791 O O . GLY A 1 94 ? -17.406 25.438 11.898 1 93.31 94 GLY A O 1
ATOM 792 N N . ARG A 1 95 ? -15.664 26.531 11.109 1 94.19 95 ARG A N 1
ATOM 793 C CA . ARG A 1 95 ? -16.453 27.156 10.047 1 94.19 95 ARG A CA 1
ATOM 794 C C . ARG A 1 95 ? -15.953 26.734 8.672 1 94.19 95 ARG A C 1
ATOM 796 O O . ARG A 1 95 ? -16.625 26.938 7.668 1 94.19 95 ARG A O 1
ATOM 803 N N . ALA A 1 96 ? -14.789 26.156 8.594 1 96.06 96 ALA A N 1
ATOM 804 C CA . ALA A 1 96 ? -14.18 25.844 7.305 1 96.06 96 ALA A CA 1
ATOM 805 C C . ALA A 1 96 ? -14.844 24.625 6.664 1 96.06 96 ALA A C 1
ATOM 807 O O . ALA A 1 96 ? -15.195 23.656 7.355 1 96.06 96 ALA A O 1
ATOM 808 N N . VAL A 1 97 ? -14.992 24.656 5.344 1 96.44 97 VAL A N 1
ATOM 809 C CA . VAL A 1 97 ? -15.586 23.562 4.574 1 96.44 97 VAL A CA 1
ATOM 810 C C . VAL A 1 97 ? -14.656 23.172 3.426 1 96.44 97 VAL A C 1
ATOM 812 O O . VAL A 1 97 ? -14.094 24.047 2.756 1 96.44 97 VAL A O 1
ATOM 815 N N . TRP A 1 98 ? -14.594 21.938 3.262 1 96.31 98 TRP A N 1
ATOM 816 C CA . TRP A 1 98 ? -13.734 21.438 2.189 1 96.31 98 TRP A CA 1
ATOM 817 C C . TRP A 1 98 ? -14.438 21.531 0.841 1 96.31 98 TRP A C 1
ATOM 819 O O . TRP A 1 98 ? -15.547 21.016 0.678 1 96.31 98 TRP A O 1
ATOM 829 N N . ASP A 1 99 ? -13.766 22.141 -0.086 1 95.31 99 ASP A N 1
ATOM 830 C CA . ASP A 1 99 ? -14.242 22.219 -1.463 1 95.31 99 ASP A CA 1
ATOM 831 C C . ASP A 1 99 ? -13.555 21.188 -2.344 1 95.31 99 ASP A C 1
ATOM 833 O O . ASP A 1 99 ? -12.391 21.359 -2.719 1 95.31 99 ASP A O 1
ATOM 837 N N . GLU A 1 100 ? -14.297 20.219 -2.764 1 94.44 100 GLU A N 1
ATOM 838 C CA . GLU A 1 100 ? -13.734 19.094 -3.518 1 94.44 100 GLU A CA 1
ATOM 839 C C . GLU A 1 100 ? -13.242 19.562 -4.891 1 94.44 100 GLU A C 1
ATOM 841 O O . GLU A 1 100 ? -12.203 19.094 -5.363 1 94.44 100 GLU A O 1
ATOM 846 N N . ALA A 1 101 ? -13.969 20.453 -5.445 1 95.44 101 ALA A N 1
ATOM 847 C CA . ALA A 1 101 ? -13.625 20.922 -6.789 1 95.44 101 ALA A CA 1
ATOM 848 C C . ALA A 1 101 ? -12.32 21.703 -6.777 1 95.44 101 ALA A C 1
ATOM 850 O O . ALA A 1 101 ? -11.477 21.531 -7.664 1 95.44 101 ALA A O 1
ATOM 851 N N . ARG A 1 102 ? -12.086 22.625 -5.762 1 93 102 ARG A N 1
ATOM 852 C CA . ARG A 1 102 ? -10.898 23.469 -5.652 1 93 102 ARG A CA 1
ATOM 853 C C . ARG A 1 102 ? -9.82 22.781 -4.82 1 93 102 ARG A C 1
ATOM 855 O O . ARG A 1 102 ? -8.664 23.219 -4.805 1 93 102 ARG A O 1
ATOM 862 N N . GLU A 1 103 ? -10.25 21.656 -4.191 1 95 103 GLU A N 1
ATOM 863 C CA . GLU A 1 103 ? -9.375 20.953 -3.256 1 95 103 GLU A CA 1
ATOM 864 C C . GLU A 1 103 ? -8.758 21.938 -2.25 1 95 103 GLU A C 1
ATOM 866 O O . GLU A 1 103 ? -7.543 21.938 -2.045 1 95 103 GLU A O 1
ATOM 871 N N . ALA A 1 104 ? -9.625 22.688 -1.672 1 95.81 104 ALA A N 1
ATOM 872 C CA . ALA A 1 104 ? -9.195 23.719 -0.723 1 95.81 104 ALA A CA 1
ATOM 873 C C . ALA A 1 104 ? -10.258 23.938 0.351 1 95.81 104 ALA A C 1
ATOM 875 O O . ALA A 1 104 ? -11.43 23.609 0.151 1 95.81 104 ALA A O 1
ATOM 876 N N . TRP A 1 105 ? -9.836 24.391 1.446 1 95.75 105 TRP A N 1
ATOM 877 C CA . TRP A 1 105 ? -10.734 24.797 2.523 1 95.75 105 TRP A CA 1
ATOM 878 C C . TRP A 1 105 ? -11.258 26.203 2.305 1 95.75 105 TRP A C 1
ATOM 880 O O . TRP A 1 105 ? -10.516 27.094 1.876 1 95.75 105 TRP A O 1
ATOM 890 N N . ILE A 1 106 ? -12.555 26.422 2.557 1 94 106 ILE A N 1
ATOM 891 C CA . ILE A 1 106 ? -13.141 27.75 2.414 1 94 106 ILE A CA 1
ATOM 892 C C . ILE A 1 106 ? -14.031 28.047 3.615 1 94 106 ILE A C 1
ATOM 894 O O . ILE A 1 106 ? -14.547 27.141 4.258 1 94 106 ILE A O 1
ATOM 898 N N . ILE A 1 107 ? -14.133 29.234 4.062 1 93.12 107 ILE A N 1
ATOM 899 C CA . ILE A 1 107 ? -15.094 29.688 5.059 1 93.12 107 ILE A CA 1
ATOM 900 C C . ILE A 1 107 ? -16.234 30.438 4.371 1 93.12 107 ILE A C 1
ATOM 902 O O . ILE A 1 107 ? -16.047 31.531 3.846 1 93.12 107 ILE A O 1
ATOM 906 N N . PRO A 1 108 ? -17.312 29.828 4.469 1 88.88 108 PRO A N 1
ATOM 907 C CA . PRO A 1 108 ? -18.453 30.484 3.82 1 88.88 108 PRO A CA 1
ATOM 908 C C . PRO A 1 108 ? -18.719 31.875 4.387 1 88.88 108 PRO A C 1
ATOM 910 O O . PRO A 1 108 ? -18.656 32.094 5.602 1 88.88 108 PRO A O 1
ATOM 913 N N . GLY A 1 109 ? -19.031 32.969 3.582 1 83.19 109 GLY A N 1
ATOM 914 C CA . GLY A 1 109 ? -19.344 34.312 3.996 1 83.19 109 GLY A CA 1
ATOM 915 C C . GLY A 1 109 ? -18.125 35.188 4.152 1 83.19 109 GLY A C 1
ATOM 916 O O . GLY A 1 109 ? -18.234 36.438 4.234 1 83.19 109 GLY A O 1
ATOM 917 N N . LEU A 1 110 ? -17.062 34.688 4.551 1 70.06 110 LEU A N 1
ATOM 918 C CA . LEU A 1 110 ? -15.836 35.469 4.613 1 70.06 110 LEU A CA 1
ATOM 919 C C . LEU A 1 110 ? -15.328 35.812 3.213 1 70.06 110 LEU A C 1
ATOM 921 O O . LEU A 1 110 ? -15.109 34.906 2.404 1 70.06 110 LEU A O 1
ATOM 925 N N . ASN A 1 111 ? -16.062 36.656 2.545 1 52.97 111 ASN A N 1
ATOM 926 C CA . ASN A 1 111 ? -15.656 37.062 1.213 1 52.97 111 ASN A CA 1
ATOM 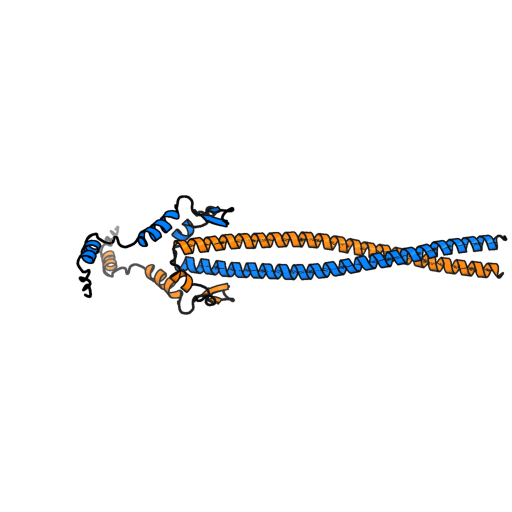927 C C . ASN A 1 111 ? -14.141 37.25 1.12 1 52.97 111 ASN A C 1
ATOM 929 O O . ASN A 1 111 ? -13.57 38.125 1.775 1 52.97 111 ASN A O 1
ATOM 933 N N . THR A 1 112 ? -13.43 36.25 1.239 1 51.06 112 THR A N 1
ATOM 934 C CA . THR A 1 112 ? -11.984 36.375 1.123 1 51.06 112 THR A CA 1
ATOM 935 C C . THR A 1 112 ? -11.617 37.438 0.078 1 51.06 112 THR A C 1
ATOM 937 O O . THR A 1 112 ? -10.438 37.688 -0.177 1 51.06 112 THR A O 1
ATOM 940 N N . ARG A 1 113 ? -12.383 37.781 -0.84 1 48.16 113 ARG A N 1
ATOM 941 C CA . ARG A 1 113 ? -12.039 38.812 -1.798 1 48.16 113 ARG A CA 1
ATOM 942 C C . ARG A 1 113 ? -11.664 40.125 -1.083 1 48.16 113 ARG A C 1
ATOM 944 O O . ARG A 1 113 ? -11.086 41.031 -1.688 1 48.16 113 ARG A O 1
ATOM 951 N N . LYS A 1 114 ? -12.188 40.344 0.042 1 46.09 114 LYS A N 1
ATOM 952 C CA . LYS A 1 114 ? -11.906 41.656 0.609 1 46.09 114 LYS A CA 1
ATOM 953 C C . LYS A 1 114 ? -10.461 41.75 1.083 1 46.09 114 LYS A C 1
ATOM 955 O O . LYS A 1 114 ? -9.891 42.844 1.146 1 46.09 114 LYS A O 1
ATOM 960 N N . SER A 1 115 ? -9.961 40.688 1.562 1 44.06 115 SER A N 1
ATOM 961 C CA . SER A 1 115 ? -8.57 40.844 1.979 1 44.06 115 SER A CA 1
ATOM 962 C C . SER A 1 115 ? -7.668 41.188 0.794 1 44.06 115 SER A C 1
ATOM 964 O O . SER A 1 115 ? -6.746 41.969 0.914 1 44.06 115 SER A O 1
ATOM 966 N N . ASN A 1 116 ? -7.969 40.469 -0.292 1 42.78 116 ASN A N 1
ATOM 967 C CA . ASN A 1 116 ? -7.242 40.906 -1.481 1 42.78 116 ASN A CA 1
ATOM 968 C C . ASN A 1 116 ? -7.594 42.344 -1.864 1 42.78 116 ASN A C 1
ATOM 970 O O . ASN A 1 116 ? -6.754 43.094 -2.387 1 42.78 116 ASN A O 1
ATOM 974 N N . ARG A 1 117 ? -8.812 42.75 -1.564 1 43.75 117 ARG A N 1
ATOM 975 C CA . ARG A 1 117 ? -9.188 44.125 -1.861 1 43.75 117 ARG A CA 1
ATOM 976 C C . ARG A 1 117 ? -8.477 45.094 -0.926 1 43.75 117 ARG A C 1
ATOM 978 O O . ARG A 1 117 ? -8.117 46.219 -1.332 1 43.75 117 ARG A O 1
ATOM 985 N N . LEU A 1 118 ? -8.344 44.688 0.309 1 43.06 118 LEU A N 1
ATOM 986 C CA . LEU A 1 118 ? -7.605 45.594 1.197 1 43.06 118 LEU A CA 1
ATOM 987 C C . LEU A 1 118 ? -6.125 45.594 0.838 1 43.06 118 LEU A C 1
ATOM 989 O O . LEU A 1 118 ? -5.453 46.625 1.004 1 43.06 118 LEU A O 1
ATOM 993 N N . ARG A 1 119 ? -5.582 44.469 0.443 1 45.28 119 ARG A N 1
ATOM 994 C CA . ARG A 1 119 ? -4.211 44.5 -0.058 1 45.28 119 ARG A CA 1
ATOM 995 C C . ARG A 1 119 ? -4.117 45.281 -1.359 1 45.28 119 ARG A C 1
ATOM 997 O O . ARG A 1 119 ? -3.156 46.031 -1.573 1 45.28 119 ARG A O 1
ATOM 1004 N N . GLU A 1 120 ? -5.094 45.125 -2.152 1 46.75 120 GLU A N 1
ATOM 1005 C CA . GLU A 1 120 ? -5.117 45.875 -3.408 1 46.75 120 GLU A CA 1
ATOM 1006 C C . GLU A 1 120 ? -5.395 47.344 -3.166 1 46.75 120 GLU A C 1
ATOM 1008 O O . GLU A 1 120 ? -4.863 48.219 -3.873 1 46.75 120 GLU A O 1
ATOM 1013 N N . ARG A 1 121 ? -6.195 47.688 -2.234 1 47.09 121 ARG A N 1
ATOM 1014 C CA . ARG A 1 121 ? -6.449 49.094 -1.963 1 47.09 121 ARG A CA 1
ATOM 1015 C C . ARG A 1 121 ? -5.207 49.781 -1.399 1 47.09 121 ARG A C 1
ATOM 1017 O O . ARG A 1 121 ? -5.043 51 -1.537 1 47.09 121 ARG A O 1
ATOM 1024 N N . ARG A 1 122 ? -4.43 49.031 -0.579 1 46 122 ARG A N 1
ATOM 1025 C CA . ARG A 1 122 ? -3.221 49.656 -0.059 1 46 122 ARG A CA 1
ATOM 1026 C C . ARG A 1 122 ? -2.178 49.844 -1.158 1 46 122 ARG A C 1
ATOM 1028 O O . ARG A 1 122 ? -1.235 50.625 -1.01 1 46 122 ARG A O 1
ATOM 1035 N N . ALA A 1 123 ? -2.254 48.906 -2.09 1 43.59 123 ALA A N 1
ATOM 1036 C CA . ALA A 1 123 ? -1.349 49.094 -3.221 1 43.59 123 ALA A CA 1
ATOM 1037 C C . ALA A 1 123 ? -1.848 50.219 -4.145 1 43.59 123 ALA A C 1
ATOM 1039 O O . ALA A 1 123 ? -1.247 50.469 -5.191 1 43.59 123 ALA A O 1
ATOM 1040 N N . SER A 1 124 ? -3.098 50.531 -4 1 43.12 124 SER A N 1
ATOM 1041 C CA . SER A 1 124 ? -3.531 51.625 -4.871 1 43.12 124 SER A CA 1
ATOM 1042 C C . SER A 1 124 ? -2.721 52.875 -4.617 1 43.12 124 SER A C 1
ATOM 1044 O O . SER A 1 124 ? -2.41 53.219 -3.467 1 43.12 124 SER A O 1
ATOM 1046 N N . GLY A 1 125 ? -1.966 53.375 -5.613 1 41.06 125 GLY A N 1
ATOM 1047 C CA . GLY A 1 125 ? -1.036 54.5 -5.805 1 41.06 125 GLY A CA 1
ATOM 1048 C C . GLY A 1 125 ? -1.45 55.75 -5.078 1 41.06 125 GLY A C 1
ATOM 1049 O O . GLY A 1 125 ? -2.629 55.938 -4.77 1 41.06 125 GLY A O 1
ATOM 1050 N N . ARG A 1 126 ? -0.529 56.438 -4.309 1 42.31 126 ARG A N 1
ATOM 1051 C CA . ARG A 1 126 ? -0.615 57.781 -3.711 1 42.31 126 ARG A CA 1
ATOM 1052 C C . ARG A 1 126 ? -1.414 58.719 -4.598 1 42.31 126 ARG A C 1
ATOM 1054 O O . ARG A 1 126 ? -1.139 58.844 -5.793 1 42.31 126 ARG A O 1
ATOM 1061 N N . PRO A 1 127 ? -2.664 59.062 -4.348 1 43.03 127 PRO A N 1
ATOM 1062 C CA . PRO A 1 127 ? -3.311 60.094 -5.164 1 43.03 127 PRO A CA 1
ATOM 1063 C C . PRO A 1 127 ? -2.377 61.25 -5.508 1 43.03 127 PRO A C 1
ATOM 1065 O O . PRO A 1 127 ? -1.655 61.75 -4.637 1 43.03 127 PRO A O 1
ATOM 1068 N N . GLU A 1 128 ? -1.648 61.219 -6.559 1 45.38 128 GLU A N 1
ATOM 1069 C CA . GLU A 1 128 ? -0.852 62.375 -6.969 1 45.38 128 GLU A CA 1
ATOM 1070 C C . GLU A 1 128 ? -1.657 63.656 -6.867 1 45.38 128 GLU A C 1
ATOM 1072 O O . GLU A 1 128 ? -2.766 63.75 -7.398 1 45.38 128 GLU A O 1
ATOM 1077 N N . THR A 1 129 ? -1.617 64.375 -5.738 1 48 129 THR A N 1
ATOM 1078 C CA . THR A 1 129 ? -2.309 65.625 -5.531 1 48 129 THR A CA 1
ATOM 1079 C C . THR A 1 129 ? -2.168 66.5 -6.758 1 48 129 THR A C 1
ATOM 1081 O O . THR A 1 129 ? -1.188 66.438 -7.5 1 48 129 THR A O 1
ATOM 1084 N N . GLU A 1 130 ? -3.172 67.125 -7.305 1 48.03 130 GLU A N 1
ATOM 1085 C CA . GLU A 1 130 ? -3.266 68.062 -8.422 1 48.03 130 GLU A CA 1
ATOM 1086 C C . GLU A 1 130 ? -2.1 69.062 -8.414 1 48.03 130 GLU A C 1
ATOM 1088 O O . GLU A 1 130 ? -1.577 69.438 -9.469 1 48.03 130 GLU A O 1
ATOM 1093 N N . LEU A 1 131 ? -1.676 69.5 -7.219 1 49.25 131 LEU A N 1
ATOM 1094 C CA . LEU A 1 131 ? -0.612 70.5 -7.121 1 49.25 131 LEU A CA 1
ATOM 1095 C C . LEU A 1 131 ? 0.694 69.938 -7.688 1 49.25 131 LEU A C 1
ATOM 1097 O O . LEU A 1 131 ? 1.445 70.688 -8.336 1 49.25 131 LEU A O 1
ATOM 1101 N N . SER A 1 132 ? 0.905 68.688 -7.504 1 50.78 132 SER A N 1
ATOM 1102 C CA . SER A 1 132 ? 2.172 68.125 -7.969 1 50.78 132 SER A CA 1
ATOM 1103 C C . SER A 1 132 ? 2.207 68.062 -9.492 1 50.78 132 SER A C 1
ATOM 1105 O O . SER A 1 132 ? 3.277 68.125 -10.102 1 50.78 132 SER A O 1
ATOM 1107 N N . ARG A 1 133 ? 1.062 67.938 -10.062 1 50.19 133 ARG A N 1
ATOM 1108 C CA . ARG A 1 133 ? 0.936 68 -11.516 1 50.19 133 ARG A CA 1
ATOM 1109 C C . ARG A 1 133 ? 1.191 69.438 -12.023 1 50.19 133 ARG A C 1
ATOM 1111 O O . ARG A 1 133 ? 1.81 69.625 -13.078 1 50.19 133 ARG A O 1
ATOM 1118 N N . GLU A 1 134 ? 0.652 70.438 -11.266 1 49.34 134 GLU A N 1
ATOM 1119 C CA . GLU A 1 134 ? 0.783 71.812 -11.688 1 49.34 134 GLU A CA 1
ATOM 1120 C C . GLU A 1 134 ? 2.234 72.25 -11.609 1 49.34 134 GLU A C 1
ATOM 1122 O O . GLU A 1 134 ? 2.688 73.062 -12.453 1 49.34 134 GLU A O 1
ATOM 1127 N N . MET A 1 135 ? 2.939 71.75 -10.719 1 50.06 135 MET A N 1
ATOM 1128 C CA . MET A 1 135 ? 4.301 72.25 -10.555 1 50.06 135 MET A CA 1
ATOM 1129 C C . MET A 1 135 ? 5.219 71.688 -11.641 1 50.06 135 MET A C 1
ATOM 1131 O O . MET A 1 135 ? 6.332 72.188 -11.828 1 50.06 135 MET A O 1
ATOM 1135 N N . LYS A 1 136 ? 4.953 70.625 -12.109 1 52 136 LYS A N 1
ATOM 1136 C CA . LYS A 1 136 ? 5.805 70.062 -13.18 1 52 136 LYS A CA 1
ATOM 1137 C C . LYS A 1 136 ? 5.684 70.938 -14.438 1 52 136 LYS A C 1
ATOM 1139 O O . LYS A 1 136 ? 6.617 71 -15.242 1 52 136 LYS A O 1
ATOM 1144 N N . MET A 1 137 ? 4.547 71.438 -14.578 1 49.12 137 MET A N 1
ATOM 1145 C CA . MET A 1 137 ? 4.367 72.312 -15.742 1 49.12 137 MET A CA 1
ATOM 1146 C C . MET A 1 137 ? 5.262 73.562 -15.648 1 49.12 137 MET A C 1
ATOM 1148 O O . MET A 1 137 ? 5.547 74.188 -16.656 1 49.12 137 MET A O 1
ATOM 1152 N N . VAL A 1 138 ? 5.484 74.062 -14.484 1 51.38 138 VAL A N 1
ATOM 1153 C CA . VAL A 1 138 ? 6.184 75.312 -14.391 1 51.38 138 VAL A CA 1
ATOM 1154 C C . VAL A 1 138 ? 7.68 75.125 -14.602 1 51.38 138 VAL A C 1
ATOM 1156 O O . VAL A 1 138 ? 8.367 75.938 -15.156 1 51.38 138 VAL A O 1
ATOM 1159 N N . GLN A 1 139 ? 8.227 74 -14.047 1 48.22 139 GLN A N 1
ATOM 1160 C CA . GLN A 1 139 ? 9.68 74 -14.008 1 48.22 139 GLN A CA 1
ATOM 1161 C C . GLN A 1 139 ? 10.25 73.5 -15.344 1 48.22 139 GLN A C 1
ATOM 1163 O O . GLN A 1 139 ? 11.438 73.188 -15.438 1 48.22 139 GLN A O 1
ATOM 1168 N N . SER A 1 140 ? 9.391 73.375 -16.297 1 48.22 140 SER A N 1
ATOM 1169 C CA . SER A 1 140 ? 10.047 72.938 -17.516 1 48.22 140 SER A CA 1
ATOM 1170 C C . SER A 1 140 ? 10.977 74 -18.047 1 48.22 140 SER A C 1
ATOM 1172 O O . SER A 1 140 ? 10.555 75.125 -18.266 1 48.22 140 SER A O 1
ATOM 1174 N N . PRO A 1 141 ? 12.305 73.938 -17.781 1 47.62 141 PRO A N 1
ATOM 1175 C CA . PRO A 1 141 ? 13.273 74.875 -18.297 1 47.62 141 PRO A CA 1
ATOM 1176 C C . PRO A 1 141 ? 13.102 75.125 -19.781 1 47.62 141 PRO A C 1
ATOM 1178 O O . PRO A 1 141 ? 12.594 74.312 -20.516 1 47.62 141 PRO A O 1
ATOM 1181 N N . PRO A 1 142 ? 13.016 76.438 -20.156 1 46.09 142 PRO A N 1
ATOM 1182 C CA . PRO A 1 142 ? 12.914 76.875 -21.547 1 46.09 142 PRO A CA 1
ATOM 1183 C C . PRO A 1 142 ? 14.016 76.312 -22.438 1 46.09 142 PRO A C 1
ATOM 1185 O O . PRO A 1 142 ? 15.172 76.25 -22.016 1 46.09 142 PRO A O 1
ATOM 1188 N N . SER A 1 143 ? 13.781 75.25 -23.062 1 43.91 143 SER A N 1
ATOM 1189 C CA . SER A 1 143 ? 14.719 74.688 -24.031 1 43.91 143 SER A CA 1
ATOM 1190 C C . SER A 1 143 ? 15.289 75.75 -24.938 1 43.91 143 SER A C 1
ATOM 1192 O O . SER A 1 143 ? 14.539 76.562 -25.484 1 43.91 143 SER A O 1
ATOM 1194 N N . LEU A 1 144 ? 16.484 76.312 -24.641 1 42.12 144 LEU A N 1
ATOM 1195 C CA . LEU A 1 144 ? 17.297 77.188 -25.484 1 42.12 144 LEU A CA 1
ATOM 1196 C C . LEU A 1 144 ? 17.312 76.688 -26.922 1 42.12 144 LEU A C 1
ATOM 1198 O O . LEU A 1 144 ? 17.672 75.5 -27.188 1 42.12 144 LEU A O 1
ATOM 1202 N N . GLN A 1 145 ? 16.375 77.062 -27.719 1 36.31 145 GLN A N 1
ATOM 1203 C CA . GLN A 1 145 ? 16.406 76.938 -29.172 1 36.31 145 GLN A CA 1
ATOM 1204 C C . GLN A 1 145 ? 17.75 77.375 -29.75 1 36.31 145 GLN A C 1
ATOM 1206 O O . GLN A 1 145 ? 18.141 78.562 -29.562 1 36.31 145 GLN A O 1
ATOM 1211 N N . LEU A 1 146 ? 18.719 76.5 -29.766 1 34.25 146 LEU A N 1
ATOM 1212 C CA . LEU A 1 146 ? 19.953 76.688 -30.531 1 34.25 146 LEU A CA 1
ATOM 1213 C C . LEU A 1 146 ? 19.641 77.188 -31.938 1 34.25 146 LEU A C 1
ATOM 1215 O O . LEU A 1 146 ? 18.906 76.562 -32.688 1 34.25 146 LEU A O 1
ATOM 1219 N N . ILE A 1 147 ? 19.781 78.562 -32.188 1 30.31 147 ILE A N 1
ATOM 1220 C CA . ILE A 1 147 ? 20 79.125 -33.531 1 30.31 147 ILE A CA 1
ATOM 1221 C C . ILE A 1 147 ? 21.297 78.562 -34.094 1 30.31 147 ILE A C 1
ATOM 1223 O O . ILE A 1 147 ? 22.328 78.562 -33.438 1 30.31 147 ILE A O 1
ATOM 1227 N N . MET B 1 1 ? 10.234 -71.812 -21.984 1 65.94 1 MET B N 1
ATOM 1228 C CA . MET B 1 1 ? 9.438 -70.688 -22.391 1 65.94 1 MET B CA 1
ATOM 1229 C C . MET B 1 1 ? 9.719 -70.312 -23.844 1 65.94 1 MET B C 1
ATOM 1231 O O . MET B 1 1 ? 10.875 -70.25 -24.266 1 65.94 1 MET B O 1
ATOM 1235 N N . ASN B 1 2 ? 8.75 -70.438 -24.703 1 83.38 2 ASN B N 1
ATOM 1236 C CA . ASN B 1 2 ? 8.961 -70.062 -26.094 1 83.38 2 ASN B CA 1
ATOM 1237 C C . ASN B 1 2 ? 9.242 -68.562 -26.25 1 83.38 2 ASN B C 1
ATOM 1239 O O . ASN B 1 2 ? 8.914 -67.812 -25.359 1 83.38 2 ASN B O 1
ATOM 1243 N N . GLU B 1 3 ? 10.055 -68.375 -27.234 1 84 3 GLU B N 1
ATOM 1244 C CA . GLU B 1 3 ? 10.484 -67 -27.562 1 84 3 GLU B CA 1
ATOM 1245 C C . GLU B 1 3 ? 9.312 -66 -27.5 1 84 3 GLU B C 1
ATOM 1247 O O . GLU B 1 3 ? 9.469 -64.875 -27.031 1 84 3 GLU B O 1
ATOM 1252 N N . GLN B 1 4 ? 8.172 -66.5 -27.828 1 82.5 4 GLN B N 1
ATOM 1253 C CA . GLN B 1 4 ? 6.977 -65.688 -27.859 1 82.5 4 GLN B CA 1
ATOM 1254 C C . GLN B 1 4 ? 6.504 -65.375 -26.453 1 82.5 4 GLN B C 1
ATOM 1256 O O . GLN B 1 4 ? 6.078 -64.25 -26.188 1 82.5 4 GLN B O 1
ATOM 1261 N N . GLU B 1 5 ? 6.707 -66.312 -25.516 1 85.44 5 GLU B N 1
ATOM 1262 C CA . GLU B 1 5 ? 6.316 -66.125 -24.125 1 85.44 5 GLU B CA 1
ATOM 1263 C C . GLU B 1 5 ? 7.242 -65.125 -23.422 1 85.44 5 GLU B C 1
ATOM 1265 O O . GLU B 1 5 ? 6.785 -64.312 -22.625 1 85.44 5 GLU B O 1
ATOM 1270 N N . GLU B 1 6 ? 8.5 -65.25 -23.75 1 87.88 6 GLU B N 1
ATOM 1271 C CA . GLU B 1 6 ? 9.492 -64.312 -23.172 1 87.88 6 GLU B CA 1
ATOM 1272 C C . GLU B 1 6 ? 9.25 -62.906 -23.609 1 87.88 6 GLU B C 1
ATOM 1274 O O . GLU B 1 6 ? 9.375 -61.969 -22.812 1 87.88 6 GLU B O 1
ATOM 1279 N N . GLU B 1 7 ? 8.883 -62.781 -24.938 1 87.88 7 GLU B N 1
ATOM 1280 C CA . GLU B 1 7 ? 8.602 -61.438 -25.469 1 87.88 7 GLU B CA 1
ATOM 1281 C C . GLU B 1 7 ? 7.359 -60.844 -24.828 1 87.88 7 GLU B C 1
ATOM 1283 O O . GLU B 1 7 ? 7.332 -59.656 -24.516 1 87.88 7 GLU B O 1
ATOM 1288 N N . LYS B 1 8 ? 6.359 -61.719 -24.625 1 88.56 8 LYS B N 1
ATOM 1289 C CA . LYS B 1 8 ? 5.133 -61.281 -23.969 1 88.56 8 LYS B CA 1
ATOM 1290 C C . LYS B 1 8 ? 5.41 -60.812 -22.547 1 88.56 8 LYS B C 1
ATOM 1292 O O . LYS B 1 8 ? 4.902 -59.781 -22.109 1 88.56 8 LYS B O 1
ATOM 1297 N N . LEU B 1 9 ? 6.297 -61.625 -21.859 1 89.56 9 LEU B N 1
ATOM 1298 C CA . LEU B 1 9 ? 6.656 -61.281 -20.484 1 89.56 9 LEU B CA 1
ATOM 1299 C C . LEU B 1 9 ? 7.398 -59.969 -20.422 1 89.56 9 LEU B C 1
ATOM 1301 O O . LEU B 1 9 ? 7.184 -59.156 -19.516 1 89.56 9 LEU B O 1
ATOM 1305 N N . ASN B 1 10 ? 8.203 -59.812 -21.422 1 91.88 10 ASN B N 1
ATOM 1306 C CA . ASN B 1 10 ? 8.977 -58.562 -21.5 1 91.88 10 ASN B CA 1
ATOM 1307 C C . ASN B 1 10 ? 8.078 -57.344 -21.703 1 91.88 10 ASN B C 1
ATOM 1309 O O . ASN B 1 10 ? 8.242 -56.344 -21.031 1 91.88 10 ASN B O 1
ATOM 1313 N N . VAL B 1 11 ? 7.094 -57.469 -22.594 1 92.44 11 VAL B N 1
ATOM 1314 C CA . VAL B 1 11 ? 6.18 -56.375 -22.891 1 92.44 11 VAL B CA 1
ATOM 1315 C C . VAL B 1 11 ? 5.285 -56.125 -21.672 1 92.44 11 VAL B C 1
ATOM 1317 O O . VAL B 1 11 ? 4.977 -54.969 -21.359 1 92.44 11 VAL B O 1
ATOM 1320 N N . GLU B 1 12 ? 4.922 -57.25 -21.016 1 92.44 12 GLU B N 1
ATOM 1321 C CA . GLU B 1 12 ? 4.098 -57.125 -19.812 1 92.44 12 GLU B CA 1
ATOM 1322 C C . GLU B 1 12 ? 4.824 -56.344 -18.719 1 92.44 12 GLU B C 1
ATOM 1324 O O . GLU B 1 12 ? 4.227 -55.531 -18.047 1 92.44 12 GLU B O 1
ATOM 1329 N N . GLU B 1 13 ? 6.086 -56.719 -18.609 1 93 13 GLU B N 1
ATOM 1330 C CA . GLU B 1 13 ? 6.906 -56 -17.609 1 93 13 GLU B CA 1
ATOM 1331 C C . GLU B 1 13 ? 7.035 -54.531 -17.953 1 93 13 GLU B C 1
ATOM 1333 O O . GLU B 1 13 ? 6.934 -53.688 -17.062 1 93 13 GLU B O 1
ATOM 1338 N N . ARG B 1 14 ? 7.234 -54.281 -19.25 1 93.12 14 ARG B N 1
ATOM 1339 C CA . ARG B 1 14 ? 7.324 -52.875 -19.688 1 93.12 14 ARG B CA 1
ATOM 1340 C C . ARG B 1 14 ? 6.012 -52.156 -19.438 1 93.12 14 ARG B C 1
ATOM 1342 O O . ARG B 1 14 ? 6.016 -50.969 -19.031 1 93.12 14 ARG B O 1
ATOM 1349 N N . TYR B 1 15 ? 4.969 -52.875 -19.672 1 94.31 15 TYR B N 1
ATOM 1350 C CA . TYR B 1 15 ? 3.648 -52.281 -19.453 1 94.31 15 TYR B CA 1
ATOM 1351 C C . TYR B 1 15 ? 3.455 -51.938 -17.969 1 94.31 15 TYR B C 1
ATOM 1353 O O . TYR B 1 15 ? 2.975 -50.875 -17.641 1 94.31 15 TYR B O 1
ATOM 1361 N N . LYS B 1 16 ? 3.861 -52.906 -17.125 1 94.31 16 LYS B N 1
ATOM 1362 C CA . LYS B 1 16 ? 3.73 -52.688 -15.68 1 94.31 16 LYS B CA 1
ATOM 1363 C C . LYS B 1 16 ? 4.539 -51.469 -15.242 1 94.31 16 LYS B C 1
ATOM 1365 O O . LYS B 1 16 ? 4.07 -50.656 -14.438 1 94.31 16 LYS B O 1
ATOM 1370 N N . ASP B 1 17 ? 5.707 -51.344 -15.82 1 94.94 17 ASP B N 1
ATOM 1371 C CA . ASP B 1 17 ? 6.59 -50.25 -15.5 1 94.94 17 ASP B CA 1
ATOM 1372 C C . ASP B 1 17 ? 5.973 -48.906 -15.922 1 94.94 17 ASP B C 1
ATOM 1374 O O . ASP B 1 17 ? 5.926 -47.969 -15.133 1 94.94 17 ASP B O 1
ATOM 1378 N N . VAL B 1 18 ? 5.438 -48.938 -17.125 1 96.12 18 VAL B N 1
ATOM 1379 C CA . VAL B 1 18 ? 4.906 -47.688 -17.688 1 96.12 18 VAL B CA 1
ATOM 1380 C C . VAL B 1 18 ? 3.58 -47.375 -17 1 96.12 18 VAL B C 1
ATOM 1382 O O . VAL B 1 18 ? 3.275 -46.188 -16.766 1 96.12 18 VAL B O 1
ATOM 1385 N N . ALA B 1 19 ? 2.879 -48.438 -16.688 1 95.62 19 ALA B N 1
ATOM 1386 C CA . ALA B 1 19 ? 1.626 -48.25 -15.953 1 95.62 19 ALA B CA 1
ATOM 1387 C C . ALA B 1 19 ? 1.875 -47.625 -14.594 1 95.62 19 ALA B C 1
ATOM 1389 O O . ALA B 1 19 ? 1.137 -46.719 -14.172 1 95.62 19 ALA B O 1
ATOM 1390 N N . THR B 1 20 ? 2.932 -48.062 -13.938 1 97.12 20 THR B N 1
ATOM 1391 C CA . THR B 1 20 ? 3.338 -47.5 -12.656 1 97.12 20 THR B CA 1
ATOM 1392 C C . THR B 1 20 ? 3.762 -46.062 -12.812 1 97.12 20 THR B C 1
ATOM 1394 O O . THR B 1 20 ? 3.414 -45.219 -11.992 1 97.12 20 THR B O 1
ATOM 1397 N N . GLU B 1 21 ? 4.422 -45.844 -13.891 1 97.69 21 GLU B N 1
ATOM 1398 C CA . GLU B 1 21 ? 4.875 -44.469 -14.188 1 97.69 21 GLU B CA 1
ATOM 1399 C C . GLU B 1 21 ? 3.697 -43.531 -14.414 1 97.69 21 GLU B C 1
ATOM 1401 O O . GLU B 1 21 ? 3.723 -42.375 -13.969 1 97.69 21 GLU B O 1
ATOM 1406 N N . VAL B 1 22 ? 2.703 -44.062 -15.086 1 97.38 22 VAL B N 1
ATOM 1407 C CA . VAL B 1 22 ? 1.505 -43.25 -15.336 1 97.38 22 VAL B CA 1
ATOM 1408 C C . VAL B 1 22 ? 0.848 -42.875 -14.016 1 97.38 22 VAL B C 1
ATOM 1410 O O . VAL B 1 22 ? 0.444 -41.719 -13.82 1 97.38 22 VAL B O 1
ATOM 1413 N N . LYS B 1 23 ? 0.808 -43.875 -13.125 1 97.56 23 LYS B N 1
ATOM 1414 C CA . LYS B 1 23 ? 0.197 -43.625 -11.82 1 97.56 23 LYS B CA 1
ATOM 1415 C C . LYS B 1 23 ? 0.967 -42.594 -11.031 1 97.56 23 LYS B C 1
ATOM 1417 O O . LYS B 1 23 ? 0.369 -41.656 -10.461 1 97.56 23 LYS B O 1
ATOM 1422 N N . GLU B 1 24 ? 2.246 -42.688 -11.023 1 97.69 24 GLU B N 1
ATOM 1423 C CA . GLU B 1 24 ? 3.111 -41.781 -10.312 1 97.69 24 GLU B CA 1
ATOM 1424 C C . GLU B 1 24 ? 2.994 -40.344 -10.891 1 97.69 24 GLU B C 1
ATOM 1426 O O . GLU B 1 24 ? 2.877 -39.375 -10.141 1 97.69 24 GLU B O 1
ATOM 1431 N N . LYS B 1 25 ? 2.955 -40.344 -12.203 1 97.62 25 LYS B N 1
ATOM 1432 C CA . LYS B 1 25 ? 2.875 -39.062 -12.867 1 97.62 25 LYS B CA 1
ATOM 1433 C C . LYS B 1 25 ? 1.504 -38.406 -12.664 1 97.62 25 LYS B C 1
ATOM 1435 O O . LYS B 1 25 ? 1.394 -37.188 -12.539 1 97.62 25 LYS B O 1
ATOM 1440 N N . THR B 1 26 ? 0.522 -39.25 -12.633 1 97.5 26 THR B N 1
ATOM 1441 C CA . THR B 1 26 ? -0.822 -38.75 -12.352 1 97.5 26 THR B CA 1
ATOM 1442 C C . THR B 1 26 ? -0.891 -38.125 -10.953 1 97.5 26 THR B C 1
ATOM 1444 O O . THR B 1 26 ? -1.451 -37.062 -10.781 1 97.5 26 THR B O 1
ATOM 1447 N N . ARG B 1 27 ? -0.245 -38.844 -10.031 1 98.19 27 ARG B N 1
ATOM 1448 C CA . ARG B 1 27 ? -0.199 -38.344 -8.664 1 98.19 27 ARG B CA 1
ATOM 1449 C C . ARG B 1 27 ? 0.543 -37 -8.586 1 98.19 27 ARG B C 1
ATOM 1451 O O . ARG B 1 27 ? 0.07 -36.062 -7.953 1 98.19 27 ARG B O 1
ATOM 1458 N N . LYS B 1 28 ? 1.624 -36.969 -9.227 1 98.31 28 LYS B N 1
ATOM 1459 C CA . LYS B 1 28 ? 2.434 -35.75 -9.25 1 98.31 28 LYS B CA 1
ATOM 1460 C C . LYS B 1 28 ? 1.685 -34.625 -9.914 1 98.31 28 LYS B C 1
ATOM 1462 O O . LYS B 1 28 ? 1.745 -33.469 -9.453 1 98.31 28 LYS B O 1
ATOM 1467 N N . LEU B 1 29 ? 0.998 -35 -10.969 1 98.19 29 LEU B N 1
ATOM 1468 C CA . LEU B 1 29 ? 0.214 -34.031 -11.703 1 98.19 29 LEU B CA 1
ATOM 1469 C C . LEU B 1 29 ? -0.859 -33.406 -10.812 1 98.19 29 LEU B C 1
ATOM 1471 O O . LEU B 1 29 ? -1.018 -32.188 -10.781 1 98.19 29 LEU B O 1
ATOM 1475 N N . HIS B 1 30 ? -1.521 -34.281 -10.133 1 98.25 30 HIS B N 1
ATOM 1476 C CA . HIS B 1 30 ? -2.559 -33.812 -9.227 1 98.25 30 HIS B CA 1
ATOM 1477 C C . HIS B 1 30 ? -1.974 -32.906 -8.148 1 98.25 30 HIS B C 1
ATOM 1479 O O . HIS B 1 30 ? -2.543 -31.844 -7.84 1 98.25 30 HIS B O 1
ATOM 1485 N N . LYS B 1 31 ? -0.843 -33.281 -7.691 1 98.5 31 LYS B N 1
ATOM 1486 C CA . LYS B 1 31 ? -0.191 -32.531 -6.625 1 98.5 31 LYS B CA 1
ATOM 1487 C C . LYS B 1 31 ? 0.243 -31.156 -7.113 1 98.5 31 LYS B C 1
ATOM 1489 O O . LYS B 1 31 ? -0.023 -30.141 -6.457 1 98.5 31 LYS B O 1
ATOM 1494 N N . ILE B 1 32 ? 0.836 -31.203 -8.242 1 98.44 32 ILE B N 1
ATOM 1495 C CA . ILE B 1 32 ? 1.355 -29.938 -8.773 1 98.44 32 ILE B CA 1
ATOM 1496 C C . ILE B 1 32 ? 0.196 -29.047 -9.195 1 98.44 32 ILE B C 1
ATOM 1498 O O . ILE B 1 32 ? 0.256 -27.828 -9.031 1 98.44 32 ILE B O 1
ATOM 1502 N N . TRP B 1 33 ? -0.792 -29.719 -9.758 1 98.12 33 TRP B N 1
ATOM 1503 C CA . TRP B 1 33 ? -1.984 -28.969 -10.133 1 98.12 33 TRP B CA 1
ATOM 1504 C C . TRP B 1 33 ? -2.6 -28.266 -8.922 1 98.12 33 TRP B C 1
ATOM 1506 O O . TRP B 1 33 ? -2.949 -27.094 -8.984 1 98.12 33 TRP B O 1
ATOM 1516 N N . ALA B 1 34 ? -2.662 -28.984 -7.855 1 98.56 34 ALA B N 1
ATOM 1517 C CA . ALA B 1 34 ? -3.201 -28.438 -6.613 1 98.56 34 ALA B CA 1
ATOM 1518 C C . ALA B 1 34 ? -2.352 -27.281 -6.113 1 98.56 34 ALA B C 1
ATOM 1520 O O . ALA B 1 34 ? -2.883 -26.25 -5.676 1 98.56 34 ALA B O 1
ATOM 1521 N N . LYS B 1 35 ? -1.106 -27.469 -6.238 1 98.5 35 LYS B N 1
ATOM 1522 C CA . LYS B 1 35 ? -0.192 -26.406 -5.816 1 98.5 35 LYS B CA 1
ATOM 1523 C C . LYS B 1 35 ? -0.332 -25.172 -6.699 1 98.5 35 LYS B C 1
ATOM 1525 O O . LYS B 1 35 ? -0.315 -24.047 -6.203 1 98.5 35 LYS B O 1
ATOM 1530 N N . TYR B 1 36 ? -0.523 -25.422 -7.941 1 98.31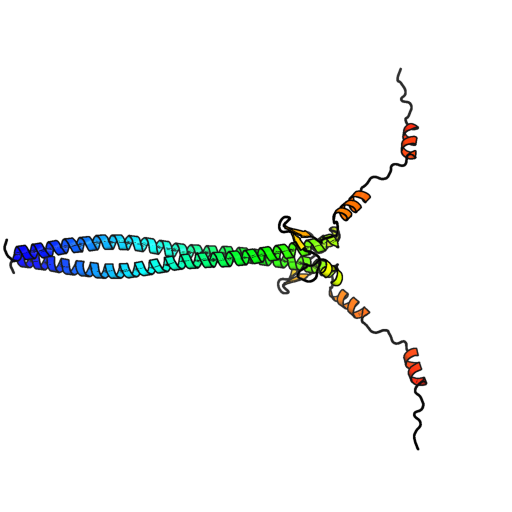 36 TYR B N 1
ATOM 1531 C CA . TYR B 1 36 ? -0.711 -24.328 -8.891 1 98.31 36 TYR B CA 1
ATOM 1532 C C . TYR B 1 36 ? -2.004 -23.578 -8.609 1 98.31 36 TYR B C 1
ATOM 1534 O O . TYR B 1 36 ? -2.018 -22.344 -8.594 1 98.31 36 TYR B O 1
ATOM 1542 N N . GLN B 1 37 ? -2.965 -24.375 -8.375 1 98.5 37 GLN B N 1
ATOM 1543 C CA . GLN B 1 37 ? -4.25 -23.766 -8.062 1 98.5 37 GLN B CA 1
ATOM 1544 C C . GLN B 1 37 ? -4.172 -22.922 -6.789 1 98.5 37 GLN B C 1
ATOM 1546 O O . GLN B 1 37 ? -4.734 -21.828 -6.723 1 98.5 37 GLN B O 1
ATOM 1551 N N . GLN B 1 38 ? -3.486 -23.438 -5.891 1 98.62 38 GLN B N 1
ATOM 1552 C CA . GLN B 1 38 ? -3.297 -22.719 -4.633 1 98.62 38 GLN B CA 1
ATOM 1553 C C . GLN B 1 38 ? -2.527 -21.422 -4.855 1 98.62 38 GLN B C 1
ATOM 1555 O O . GLN B 1 38 ? -2.9 -20.375 -4.32 1 98.62 38 GLN B O 1
ATOM 1560 N N . ALA B 1 39 ? -1.524 -21.5 -5.637 1 98.5 39 ALA B N 1
ATOM 1561 C CA . ALA B 1 39 ? -0.712 -20.328 -5.938 1 98.5 39 ALA B CA 1
ATOM 1562 C C . ALA B 1 39 ? -1.528 -19.266 -6.676 1 98.5 39 ALA B C 1
ATOM 1564 O O . ALA B 1 39 ? -1.422 -18.078 -6.387 1 98.5 39 ALA B O 1
ATOM 1565 N N . LYS B 1 40 ? -2.309 -19.781 -7.566 1 98.25 40 LYS B N 1
ATOM 1566 C CA . LYS B 1 40 ? -3.164 -18.875 -8.32 1 98.25 40 LYS B CA 1
ATOM 1567 C C . LYS B 1 40 ? -4.16 -18.172 -7.41 1 98.25 40 LYS B C 1
ATOM 1569 O O . LYS B 1 40 ? -4.391 -16.969 -7.543 1 98.25 40 LYS B O 1
ATOM 1574 N N . SER B 1 41 ? -4.684 -18.938 -6.539 1 98.56 41 SER B N 1
ATOM 1575 C CA . SER B 1 41 ? -5.613 -18.359 -5.57 1 98.56 41 SER B CA 1
ATOM 1576 C C . SER B 1 41 ? -4.918 -17.359 -4.668 1 98.56 41 SER B C 1
ATOM 1578 O O . SER B 1 41 ? -5.477 -16.297 -4.359 1 98.56 41 SER B O 1
ATOM 1580 N N . GLU B 1 42 ? -3.703 -17.703 -4.305 1 98.56 42 GLU B N 1
ATOM 1581 C CA . GLU B 1 42 ? -2.924 -16.812 -3.451 1 98.56 42 GLU B CA 1
ATOM 1582 C C . GLU B 1 42 ? -2.627 -15.492 -4.156 1 98.56 42 GLU B C 1
ATOM 1584 O O . GLU B 1 42 ? -2.693 -14.422 -3.543 1 98.56 42 GLU B O 1
ATOM 1589 N N . ILE B 1 43 ? -2.332 -15.555 -5.371 1 98.62 43 ILE B N 1
ATOM 1590 C CA . ILE B 1 43 ? -2.062 -14.359 -6.168 1 98.62 43 ILE B CA 1
ATOM 1591 C C . ILE B 1 43 ? -3.291 -13.453 -6.168 1 98.62 43 ILE B C 1
ATOM 1593 O O . ILE B 1 43 ? -3.18 -12.25 -5.938 1 98.62 43 ILE B O 1
ATOM 1597 N N . LYS B 1 44 ? -4.414 -14.109 -6.406 1 98.5 44 LYS B N 1
ATOM 1598 C CA . LYS B 1 44 ? -5.664 -13.344 -6.438 1 98.5 44 LYS B CA 1
ATOM 1599 C C . LYS B 1 44 ? -5.949 -12.711 -5.082 1 98.5 44 LYS B C 1
ATOM 1601 O O . LYS B 1 44 ? -6.348 -11.539 -5.012 1 98.5 44 LYS B O 1
ATOM 1606 N N . ASP B 1 45 ? -5.711 -13.445 -4.062 1 98 45 ASP B N 1
ATOM 1607 C CA . ASP B 1 45 ? -5.918 -12.938 -2.709 1 98 45 ASP B CA 1
ATOM 1608 C C . ASP B 1 45 ? -4.969 -11.781 -2.402 1 98 45 ASP B C 1
ATOM 1610 O O . ASP B 1 45 ? -5.379 -10.773 -1.821 1 98 45 ASP B O 1
ATOM 1614 N N . MET B 1 46 ? -3.793 -11.953 -2.805 1 97.81 46 MET B N 1
ATOM 1615 C CA . MET B 1 46 ? -2.779 -10.93 -2.566 1 97.81 46 MET B CA 1
ATOM 1616 C C . MET B 1 46 ? -3.111 -9.648 -3.324 1 97.81 46 MET B C 1
ATOM 1618 O O . MET B 1 46 ? -2.947 -8.547 -2.793 1 97.81 46 MET B O 1
ATOM 1622 N N . GLU B 1 47 ? -3.562 -9.82 -4.516 1 97.69 47 GLU B N 1
ATOM 1623 C CA . GLU B 1 47 ? -3.963 -8.672 -5.316 1 97.69 47 GLU B CA 1
ATOM 1624 C C . GLU B 1 47 ? -5.082 -7.891 -4.637 1 97.69 47 GLU B C 1
ATOM 1626 O O . GLU B 1 47 ? -5.023 -6.66 -4.543 1 97.69 47 GLU B O 1
ATOM 1631 N N . GLN B 1 48 ? -6.055 -8.57 -4.172 1 98.25 48 GLN B N 1
ATOM 1632 C CA . GLN B 1 48 ? -7.195 -7.945 -3.508 1 98.25 48 GLN B CA 1
ATOM 1633 C C . GLN B 1 48 ? -6.773 -7.273 -2.205 1 98.25 48 GLN B C 1
ATOM 1635 O O . GLN B 1 48 ? -7.191 -6.148 -1.915 1 98.25 48 GLN B O 1
ATOM 1640 N N . GLU B 1 49 ? -5.926 -7.934 -1.542 1 97.25 49 GLU B N 1
ATOM 1641 C CA . GLU B 1 49 ? -5.422 -7.391 -0.285 1 97.25 49 GLU B CA 1
ATOM 1642 C C . GLU B 1 49 ? -4.574 -6.141 -0.524 1 97.25 49 GLU B C 1
ATOM 1644 O O . GLU B 1 49 ? -4.73 -5.137 0.176 1 97.25 49 GLU B O 1
ATOM 1649 N N . ALA B 1 50 ? -3.729 -6.238 -1.495 1 97.06 50 ALA B N 1
ATOM 1650 C CA . ALA B 1 50 ? -2.877 -5.102 -1.848 1 97.06 50 ALA B CA 1
ATOM 1651 C C . ALA B 1 50 ? -3.713 -3.895 -2.256 1 97.06 50 ALA B C 1
ATOM 1653 O O . ALA B 1 50 ? -3.432 -2.768 -1.842 1 97.06 50 ALA B O 1
ATOM 1654 N N . LEU B 1 51 ? -4.703 -4.191 -3.018 1 97.31 51 LEU B N 1
ATOM 1655 C CA . LEU B 1 51 ? -5.59 -3.119 -3.457 1 97.31 51 LEU B CA 1
ATOM 1656 C C . LEU B 1 51 ? -6.285 -2.465 -2.268 1 97.31 51 LEU B C 1
ATOM 1658 O O . LEU B 1 51 ? -6.355 -1.236 -2.182 1 97.31 51 LEU B O 1
ATOM 1662 N N . ARG B 1 52 ? -6.781 -3.23 -1.34 1 98.12 52 ARG B N 1
ATOM 1663 C CA . ARG B 1 52 ? -7.457 -2.717 -0.153 1 98.12 52 ARG B CA 1
ATOM 1664 C C . ARG B 1 52 ? -6.512 -1.878 0.699 1 98.12 52 ARG B C 1
ATOM 1666 O O . ARG B 1 52 ? -6.852 -0.765 1.104 1 98.12 52 ARG B O 1
ATOM 1673 N N . GLU B 1 53 ? -5.352 -2.432 0.836 1 98 53 GLU B N 1
ATOM 1674 C CA . GLU B 1 53 ? -4.367 -1.734 1.657 1 98 53 GLU B CA 1
ATOM 1675 C C . GLU B 1 53 ? -3.934 -0.424 1.006 1 98 53 GLU B C 1
ATOM 1677 O O . GLU B 1 53 ? -3.799 0.597 1.684 1 98 53 GLU B O 1
ATOM 1682 N N . HIS B 1 54 ? -3.709 -0.557 -0.285 1 98.06 54 HIS B N 1
ATOM 1683 C CA . HIS B 1 54 ? -3.324 0.625 -1.048 1 98.06 54 HIS B CA 1
ATOM 1684 C C . HIS B 1 54 ? -4.395 1.707 -0.966 1 98.06 54 HIS B C 1
ATOM 1686 O O . HIS B 1 54 ? -4.09 2.873 -0.71 1 98.06 54 HIS B O 1
ATOM 1692 N N . THR B 1 55 ? -5.594 1.319 -1.115 1 98.38 55 THR B N 1
ATOM 1693 C CA . THR B 1 55 ? -6.715 2.25 -1.063 1 98.38 55 THR B CA 1
ATOM 1694 C C . THR B 1 55 ? -6.84 2.869 0.325 1 98.38 55 THR B C 1
ATOM 1696 O O . THR B 1 55 ? -7.031 4.078 0.456 1 98.38 55 THR B O 1
ATOM 1699 N N . GLU B 1 56 ? -6.664 2.066 1.296 1 98.69 56 GLU B N 1
ATOM 1700 C CA . GLU B 1 56 ? -6.738 2.545 2.674 1 98.69 56 GLU B CA 1
ATOM 1701 C C . GLU B 1 56 ? -5.641 3.562 2.965 1 98.69 56 GLU B C 1
ATOM 1703 O O . GLU B 1 56 ? -5.895 4.602 3.576 1 98.69 56 GLU B O 1
ATOM 1708 N N . MET B 1 57 ? -4.504 3.217 2.506 1 98.69 57 MET B N 1
ATOM 1709 C CA . MET B 1 57 ? -3.377 4.113 2.754 1 98.69 57 MET B CA 1
ATOM 1710 C C . MET B 1 57 ? -3.52 5.402 1.949 1 98.69 57 MET B C 1
ATOM 1712 O O . MET B 1 57 ? -3.188 6.48 2.438 1 98.69 57 MET B O 1
ATOM 1716 N N . LEU B 1 58 ? -4.031 5.293 0.736 1 98.56 58 LEU B N 1
ATOM 1717 C CA . LEU B 1 58 ? -4.309 6.473 -0.072 1 98.56 58 LEU B CA 1
ATOM 1718 C C . LEU B 1 58 ? -5.355 7.359 0.598 1 98.56 58 LEU B C 1
ATOM 1720 O O . LEU B 1 58 ? -5.234 8.586 0.588 1 98.56 58 LEU B O 1
ATOM 1724 N N . ASP B 1 59 ? -6.363 6.766 1.134 1 98.56 59 ASP B N 1
ATOM 1725 C CA . ASP B 1 59 ? -7.379 7.516 1.867 1 98.56 59 ASP B CA 1
ATOM 1726 C C . ASP B 1 59 ? -6.773 8.227 3.072 1 98.56 59 ASP B C 1
ATOM 1728 O O . ASP B 1 59 ? -7.098 9.391 3.342 1 98.56 59 ASP B O 1
ATOM 1732 N N . THR B 1 60 ? -5.91 7.555 3.758 1 98.81 60 THR B N 1
ATOM 1733 C CA . THR B 1 60 ? -5.195 8.156 4.879 1 98.81 60 THR B CA 1
ATOM 1734 C C . THR B 1 60 ? -4.379 9.359 4.414 1 98.81 60 THR B C 1
ATOM 1736 O O . THR B 1 60 ? -4.426 10.422 5.031 1 98.81 60 THR B O 1
ATOM 1739 N N . ILE B 1 61 ? -3.684 9.203 3.314 1 98.81 61 ILE B N 1
ATOM 1740 C CA . ILE B 1 61 ? -2.844 10.258 2.758 1 98.81 61 ILE B CA 1
ATOM 1741 C C . ILE B 1 61 ? -3.713 11.445 2.35 1 98.81 61 ILE B C 1
ATOM 1743 O O . ILE B 1 61 ? -3.371 12.594 2.627 1 98.81 61 ILE B O 1
ATOM 1747 N N . ARG B 1 62 ? -4.824 11.102 1.748 1 98.06 62 ARG B N 1
ATOM 1748 C CA . ARG B 1 62 ? -5.75 12.148 1.33 1 98.06 62 ARG B CA 1
ATOM 1749 C C . ARG B 1 62 ? -6.285 12.914 2.533 1 98.06 62 ARG B C 1
ATOM 1751 O O . ARG B 1 62 ? -6.352 14.148 2.508 1 98.06 62 ARG B O 1
ATOM 1758 N N . GLU B 1 63 ? -6.609 12.211 3.514 1 97.75 63 GLU B N 1
ATOM 1759 C CA . GLU B 1 63 ? -7.113 12.836 4.73 1 97.75 63 GLU B CA 1
ATOM 1760 C C . GLU B 1 63 ? -6.043 13.688 5.398 1 97.75 63 GLU B C 1
ATOM 1762 O O . GLU B 1 63 ? -6.316 14.812 5.828 1 97.75 63 GLU B O 1
ATOM 1767 N N . LEU B 1 64 ? -4.867 13.18 5.43 1 98.44 64 LEU B N 1
ATOM 1768 C CA . LEU B 1 64 ? -3.752 13.938 6 1 98.44 64 LEU B CA 1
ATOM 1769 C C . LEU B 1 64 ? -3.473 15.195 5.184 1 98.44 64 LEU B C 1
ATOM 1771 O O . LEU B 1 64 ? -3.193 16.25 5.75 1 98.44 64 LEU B O 1
ATOM 1775 N N . ASN B 1 65 ? -3.574 15.055 3.893 1 98.31 65 ASN B N 1
ATOM 1776 C CA . ASN B 1 65 ? -3.373 16.203 3.02 1 98.31 65 ASN B CA 1
ATOM 1777 C C . ASN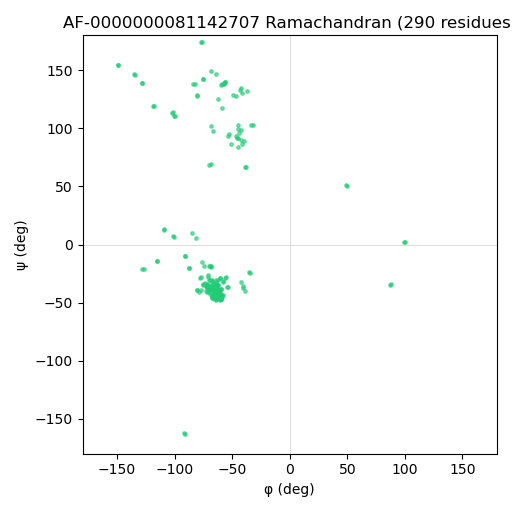 B 1 65 ? -4.445 17.266 3.236 1 98.31 65 ASN B C 1
ATOM 1779 O O . ASN B 1 65 ? -4.148 18.469 3.25 1 98.31 65 ASN B O 1
ATOM 1783 N N . LYS B 1 66 ? -5.664 16.859 3.414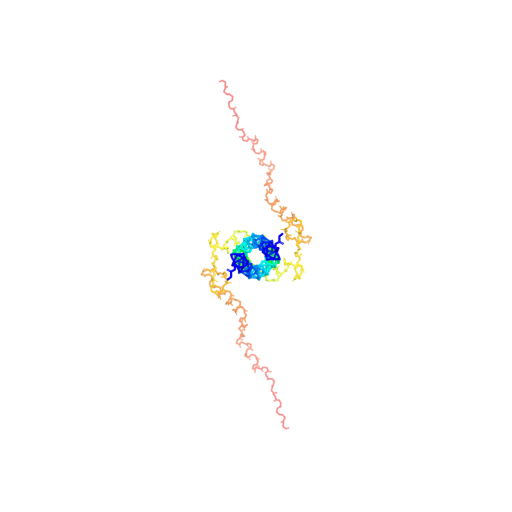 1 97.81 66 LYS B N 1
ATOM 1784 C CA . LYS B 1 66 ? -6.75 17.781 3.715 1 97.81 66 LYS B CA 1
ATOM 1785 C C . LYS B 1 66 ? -6.504 18.516 5.031 1 97.81 66 LYS B C 1
ATOM 1787 O O . LYS B 1 66 ? -6.668 19.734 5.113 1 97.81 66 LYS B O 1
ATOM 1792 N N . GLN B 1 67 ? -6.066 17.75 5.988 1 97.81 67 GLN B N 1
ATOM 1793 C CA . GLN B 1 67 ? -5.766 18.328 7.293 1 97.81 67 GLN B CA 1
ATOM 1794 C C . GLN B 1 67 ? -4.59 19.312 7.203 1 97.81 67 GLN B C 1
ATOM 1796 O O . GLN B 1 67 ? -4.613 20.375 7.824 1 97.81 67 GLN B O 1
ATOM 1801 N N . LEU B 1 68 ? -3.627 18.891 6.469 1 98.31 68 LEU B N 1
ATOM 1802 C CA . LEU B 1 68 ? -2.469 19.75 6.266 1 98.31 68 LEU B CA 1
ATOM 1803 C C . LEU B 1 68 ? -2.877 21.062 5.602 1 98.31 68 LEU B C 1
ATOM 1805 O O . LEU B 1 68 ? -2.479 22.141 6.047 1 98.31 68 LEU B O 1
ATOM 1809 N N . LYS B 1 69 ? -3.697 20.969 4.617 1 98.06 69 LYS B N 1
ATOM 1810 C CA . LYS B 1 69 ? -4.188 22.156 3.912 1 98.06 69 LYS B CA 1
ATOM 1811 C C . LYS B 1 69 ? -5.02 23.031 4.84 1 98.06 69 LYS B C 1
ATOM 1813 O O . LYS B 1 69 ? -4.988 24.266 4.723 1 98.06 69 LYS B O 1
ATOM 1818 N N . LEU B 1 70 ? -5.73 22.406 5.719 1 97.62 70 LEU B N 1
ATOM 1819 C CA . LEU B 1 70 ? -6.5 23.172 6.691 1 97.62 70 LEU B CA 1
ATOM 1820 C C . LEU B 1 70 ? -5.578 23.984 7.594 1 97.62 70 LEU B C 1
ATOM 1822 O O . LEU B 1 70 ? -5.805 25.188 7.805 1 97.62 70 LEU B O 1
ATOM 1826 N N . LYS B 1 71 ? -4.539 23.328 8.109 1 97.38 71 LYS B N 1
ATOM 1827 C CA . LYS B 1 71 ? -3.592 24.031 8.984 1 97.38 71 LYS B CA 1
ATOM 1828 C C . LYS B 1 71 ? -2.873 25.141 8.234 1 97.38 71 LYS B C 1
ATOM 1830 O O . LYS B 1 71 ? -2.65 26.219 8.789 1 97.38 71 LYS B O 1
ATOM 1835 N N . GLU B 1 72 ? -2.564 24.891 6.973 1 96.38 72 GLU B N 1
ATOM 1836 C CA . GLU B 1 72 ? -1.961 25.922 6.133 1 96.38 72 GLU B CA 1
ATOM 1837 C C . GLU B 1 72 ? -2.914 27.094 5.93 1 96.38 72 GLU B C 1
ATOM 1839 O O . GLU B 1 72 ? -2.496 28.25 5.961 1 96.38 72 GLU B O 1
ATOM 1844 N N . PHE B 1 73 ? -4.145 26.797 5.75 1 94.75 73 PHE B N 1
ATOM 1845 C CA . PHE B 1 73 ? -5.191 27.797 5.598 1 94.75 73 PHE B CA 1
ATOM 1846 C C . PHE B 1 73 ? -5.297 28.672 6.848 1 94.75 73 PHE B C 1
ATOM 1848 O O . PHE B 1 73 ? -5.348 29.891 6.758 1 94.75 73 PHE B O 1
ATOM 1855 N N . VAL B 1 74 ? -5.289 28.062 8 1 95.31 74 VAL B N 1
ATOM 1856 C CA . VAL B 1 74 ? -5.352 28.766 9.281 1 95.31 74 VAL B CA 1
ATOM 1857 C C . VAL B 1 74 ? -4.125 29.656 9.445 1 95.31 74 VAL B C 1
ATOM 1859 O O . VAL B 1 74 ? -4.25 30.828 9.773 1 95.31 74 VAL B O 1
ATOM 1862 N N . ILE B 1 75 ? -2.998 29.141 9.156 1 96.12 75 ILE B N 1
ATOM 1863 C CA . ILE B 1 75 ? -1.749 29.875 9.312 1 96.12 75 ILE B CA 1
ATOM 1864 C C . ILE B 1 75 ? -1.752 31.094 8.391 1 96.12 75 ILE B C 1
ATOM 1866 O O . ILE B 1 75 ? -1.485 32.219 8.828 1 96.12 75 ILE B O 1
ATOM 1870 N N . SER B 1 76 ? -2.145 30.906 7.207 1 93.5 76 SER B N 1
ATOM 1871 C CA . SER B 1 76 ? -2.111 31.969 6.211 1 93.5 76 SER B CA 1
ATOM 1872 C C . SER B 1 76 ? -3.123 33.062 6.535 1 93.5 76 SER B C 1
ATOM 1874 O O . SER B 1 76 ? -2.977 34.188 6.09 1 93.5 76 SER B O 1
ATOM 1876 N N . SER B 1 77 ? -4.062 32.688 7.367 1 91.06 77 SER B N 1
ATOM 1877 C CA . SER B 1 77 ? -5.121 33.656 7.707 1 91.06 77 SER B CA 1
ATOM 1878 C C . SER B 1 77 ? -4.723 34.531 8.891 1 91.06 77 SER B C 1
ATOM 1880 O O . SER B 1 77 ? -5.223 35.625 9.039 1 91.06 77 SER B O 1
ATOM 1882 N N . PHE B 1 78 ? -3.746 34 9.633 1 93.25 78 PHE B N 1
ATOM 1883 C CA . PHE B 1 78 ? -3.521 34.688 10.898 1 93.25 78 PHE B CA 1
ATOM 1884 C C . PHE B 1 78 ? -2.057 35.094 11.055 1 93.25 78 PHE B C 1
ATOM 1886 O O . PHE B 1 78 ? -1.719 35.938 11.867 1 93.25 78 PHE B O 1
ATOM 1893 N N . ILE B 1 79 ? -1.237 34.406 10.305 1 94.06 79 ILE B N 1
ATOM 1894 C CA . ILE B 1 79 ? 0.189 34.562 10.555 1 94.06 79 ILE B CA 1
ATOM 1895 C C . ILE B 1 79 ? 0.869 35.125 9.305 1 94.06 79 ILE B C 1
ATOM 1897 O O . ILE B 1 79 ? 0.865 34.5 8.25 1 94.06 79 ILE B O 1
ATOM 1901 N N . PRO B 1 80 ? 1.46 36.281 9.438 1 94.25 80 PRO B N 1
ATOM 1902 C CA . PRO B 1 80 ? 2.234 36.781 8.297 1 94.25 80 PRO B CA 1
ATOM 1903 C C . PRO B 1 80 ? 3.312 35.781 7.848 1 94.25 80 PRO B C 1
ATOM 1905 O O . PRO B 1 80 ? 3.945 35.156 8.688 1 94.25 80 PRO B O 1
ATOM 1908 N N . PRO B 1 81 ? 3.543 35.594 6.59 1 91.88 81 PRO B N 1
ATOM 1909 C CA . PRO B 1 81 ? 4.449 34.594 6.055 1 91.88 81 PRO B CA 1
ATOM 1910 C C . PRO B 1 81 ? 5.855 34.688 6.648 1 91.88 81 PRO B C 1
ATOM 1912 O O . PRO B 1 81 ? 6.52 33.656 6.824 1 91.88 81 PRO B O 1
ATOM 1915 N N . GLN B 1 82 ? 6.309 35.875 6.906 1 89.94 82 GLN B N 1
ATOM 1916 C CA . GLN B 1 82 ? 7.656 36.062 7.438 1 89.94 82 GLN B CA 1
ATOM 1917 C C . GLN B 1 82 ? 7.809 35.406 8.805 1 89.94 82 GLN B C 1
ATOM 1919 O O . GLN B 1 82 ? 8.867 34.875 9.125 1 89.94 82 GLN B O 1
ATOM 1924 N N . TYR B 1 83 ? 6.707 35.438 9.594 1 89.31 83 TYR B N 1
ATOM 1925 C CA . TYR B 1 83 ? 6.75 34.844 10.922 1 89.31 83 TYR B CA 1
ATOM 1926 C C . TYR B 1 83 ? 6.566 33.312 10.844 1 89.31 83 TYR B C 1
ATOM 1928 O O . TYR B 1 83 ? 7.227 32.562 11.57 1 89.31 83 TYR B O 1
ATOM 1936 N N . ALA B 1 84 ? 5.676 32.906 9.938 1 90.12 84 ALA B N 1
ATOM 1937 C CA . ALA B 1 84 ? 5.461 31.484 9.75 1 90.12 84 ALA B CA 1
ATOM 1938 C C . ALA B 1 84 ? 6.746 30.797 9.32 1 90.12 84 ALA B C 1
ATOM 1940 O O . ALA B 1 84 ? 7.035 29.672 9.766 1 90.12 84 ALA B O 1
ATOM 1941 N N . LEU B 1 85 ? 7.512 31.391 8.531 1 90.06 85 LEU B N 1
ATOM 1942 C CA . LEU B 1 85 ? 8.75 30.828 8.016 1 90.06 85 LEU B CA 1
ATOM 1943 C C . LEU B 1 85 ? 9.758 30.594 9.133 1 90.06 85 LEU B C 1
ATOM 1945 O O . LEU B 1 85 ? 10.547 29.641 9.086 1 90.06 85 LEU B O 1
ATOM 1949 N N . LEU B 1 86 ? 9.742 31.5 10.109 1 88.94 86 LEU B N 1
ATOM 1950 C CA . LEU B 1 86 ? 10.664 31.391 11.234 1 88.94 86 LEU B CA 1
ATOM 1951 C C . LEU B 1 86 ? 10.438 30.078 11.992 1 88.94 86 LEU B C 1
ATOM 1953 O O . LEU B 1 86 ? 11.367 29.531 12.578 1 88.94 86 LEU B O 1
ATOM 1957 N N . TYR B 1 87 ? 9.258 29.609 11.953 1 91.25 87 TYR B N 1
ATOM 1958 C CA . TYR B 1 87 ? 8.906 28.422 12.719 1 91.25 87 TYR B CA 1
ATOM 1959 C C . TYR B 1 87 ? 8.867 27.188 11.828 1 91.25 87 TYR B C 1
ATOM 1961 O O . TYR B 1 87 ? 8.461 26.109 12.266 1 91.25 87 TYR B O 1
ATOM 1969 N N . ASP B 1 88 ? 9.297 27.391 10.617 1 92.75 88 ASP B N 1
ATOM 1970 C CA . ASP B 1 88 ? 9.336 26.266 9.688 1 92.75 88 ASP B CA 1
ATOM 1971 C C . ASP B 1 88 ? 10.531 25.359 9.992 1 92.75 88 ASP B C 1
ATOM 1973 O O . ASP B 1 88 ? 11.312 25.641 10.906 1 92.75 88 ASP B O 1
ATOM 1977 N N . ASP B 1 89 ? 10.523 24.328 9.289 1 93.94 89 ASP B N 1
ATOM 1978 C CA . ASP B 1 89 ? 11.609 23.359 9.383 1 93.94 89 ASP B CA 1
ATOM 1979 C C . ASP B 1 89 ? 12.961 24.016 9.102 1 93.94 89 ASP B C 1
ATOM 1981 O O . ASP B 1 89 ? 13.086 24.797 8.156 1 93.94 89 ASP B O 1
ATOM 1985 N N . VAL B 1 90 ? 13.961 23.688 9.859 1 92.81 90 VAL B N 1
ATOM 1986 C CA . VAL B 1 90 ? 15.305 24.234 9.695 1 92.81 90 VAL B CA 1
ATOM 1987 C C . VAL B 1 90 ? 15.812 23.938 8.289 1 92.81 90 VAL B C 1
ATOM 1989 O O . VAL B 1 90 ? 16.531 24.75 7.699 1 92.81 90 VAL B O 1
ATOM 1992 N N . GLU B 1 91 ? 15.367 22.859 7.816 1 92.12 91 GLU B N 1
ATOM 1993 C CA . GLU B 1 91 ? 15.789 22.469 6.477 1 92.12 91 GLU B CA 1
ATOM 1994 C C . GLU B 1 91 ? 15.188 23.375 5.414 1 92.12 91 GLU B C 1
ATOM 1996 O O . GLU B 1 91 ? 15.68 23.438 4.285 1 92.12 91 GLU B O 1
ATOM 2001 N N . GLN B 1 92 ? 14.172 24.062 5.77 1 90.31 92 GLN B N 1
ATOM 2002 C CA . GLN B 1 92 ? 13.492 24.953 4.832 1 90.31 92 GLN B CA 1
ATOM 2003 C C . GLN B 1 92 ? 13.742 26.422 5.176 1 90.31 92 GLN B C 1
ATOM 2005 O O . GLN B 1 92 ? 13.039 27.312 4.691 1 90.31 92 GLN B O 1
ATOM 2010 N N . GLY B 1 93 ? 14.727 26.641 6.055 1 90.5 93 GLY B N 1
ATOM 2011 C CA . GLY B 1 93 ? 15.125 28 6.383 1 90.5 93 GLY B CA 1
ATOM 2012 C C . GLY B 1 93 ? 14.516 28.5 7.684 1 90.5 93 GLY B C 1
ATOM 2013 O O . GLY B 1 93 ? 14.695 29.672 8.047 1 90.5 93 GLY B O 1
ATOM 2014 N N . GLY B 1 94 ? 13.758 27.625 8.344 1 93.31 94 GLY B N 1
ATOM 2015 C CA . GLY B 1 94 ? 13.188 27.984 9.625 1 93.31 94 GLY B CA 1
ATOM 2016 C C . GLY B 1 94 ? 14.062 27.609 10.805 1 93.31 94 GLY B C 1
ATOM 2017 O O . GLY B 1 94 ? 15.281 27.5 10.664 1 93.31 94 GLY B O 1
ATOM 2018 N N . ARG B 1 95 ? 13.492 27.578 11.93 1 94.12 95 ARG B N 1
ATOM 2019 C CA . ARG B 1 95 ? 14.258 27.328 13.141 1 94.12 95 ARG B CA 1
ATOM 2020 C C . ARG B 1 95 ? 13.844 26.016 13.789 1 94.12 95 ARG B C 1
ATOM 2022 O O . ARG B 1 95 ? 14.531 25.5 14.672 1 94.12 95 ARG B O 1
ATOM 2029 N N . ALA B 1 96 ? 12.727 25.453 13.391 1 96 96 ALA B N 1
ATOM 2030 C CA . ALA B 1 96 ? 12.188 24.266 14.055 1 96 96 ALA B CA 1
ATOM 2031 C C . ALA B 1 96 ? 12.977 23.016 13.664 1 96 96 ALA B C 1
ATOM 2033 O O . ALA B 1 96 ? 13.375 22.859 12.508 1 96 96 ALA B O 1
ATOM 2034 N N . VAL B 1 97 ? 13.172 22.109 14.625 1 96.5 97 VAL B N 1
ATOM 2035 C CA . VAL B 1 97 ? 13.875 20.859 14.406 1 96.5 97 VAL B CA 1
ATOM 2036 C C . VAL B 1 97 ? 13.016 19.688 14.906 1 96.5 97 VAL B C 1
ATOM 2038 O O . VAL B 1 97 ? 12.406 19.781 15.977 1 96.5 97 VAL B O 1
ATOM 2041 N N . TRP B 1 98 ? 13.055 18.703 14.125 1 96.31 98 TRP B N 1
ATOM 2042 C CA . TRP B 1 98 ? 12.273 17.531 14.508 1 96.31 98 TRP B CA 1
ATOM 2043 C C . TRP B 1 98 ? 13.016 16.688 15.539 1 96.31 98 TRP B C 1
ATOM 2045 O O . TRP B 1 98 ? 14.164 16.297 15.312 1 96.31 98 TRP B O 1
ATOM 2055 N N . ASP B 1 99 ? 12.344 16.391 16.594 1 95.31 99 ASP B N 1
ATOM 2056 C CA . ASP B 1 99 ? 12.859 15.5 17.641 1 95.31 99 ASP B CA 1
ATOM 2057 C C . ASP B 1 99 ? 12.281 14.094 17.5 1 95.31 99 ASP B C 1
ATOM 2059 O O . ASP B 1 99 ? 11.125 13.852 17.844 1 95.31 99 ASP B O 1
ATOM 2063 N N . GLU B 1 100 ? 13.125 13.188 17.125 1 94.5 100 GLU B N 1
ATOM 2064 C CA . GLU B 1 100 ? 12.68 11.82 16.844 1 94.5 100 GLU B CA 1
ATOM 2065 C C . GLU B 1 100 ? 12.195 11.125 18.125 1 94.5 100 GLU B C 1
ATOM 2067 O O . GLU B 1 100 ? 11.219 10.383 18.094 1 94.5 100 GLU B O 1
ATOM 2072 N N . ALA B 1 101 ? 12.859 11.422 19.172 1 95.44 101 ALA B N 1
ATOM 2073 C CA . ALA B 1 101 ? 12.531 10.758 20.422 1 95.44 101 ALA B CA 1
ATOM 2074 C C . ALA B 1 101 ? 11.164 11.203 20.938 1 95.44 101 ALA B C 1
ATOM 2076 O O . ALA B 1 101 ? 10.367 10.391 21.406 1 95.44 101 ALA B O 1
ATOM 2077 N N . ARG B 1 102 ? 10.812 12.555 20.875 1 93 102 ARG B N 1
ATOM 2078 C CA . ARG B 1 102 ? 9.562 13.117 21.359 1 93 102 ARG B CA 1
ATOM 2079 C C . ARG B 1 102 ? 8.516 13.141 20.25 1 93 102 ARG B C 1
ATOM 2081 O O . ARG B 1 102 ? 7.328 13.367 20.5 1 93 102 ARG B O 1
ATOM 2088 N N . GLU B 1 103 ? 9.016 12.844 19.016 1 94.94 103 GLU B N 1
ATOM 2089 C CA . GLU B 1 103 ? 8.156 12.953 17.844 1 94.94 103 GLU B CA 1
ATOM 2090 C C . GLU B 1 103 ? 7.438 14.297 17.797 1 94.94 103 GLU B C 1
ATOM 2092 O O . GLU B 1 103 ? 6.219 14.344 17.625 1 94.94 103 GLU B O 1
ATOM 2097 N N . ALA B 1 104 ? 8.219 15.312 17.953 1 95.81 104 ALA B N 1
ATOM 2098 C CA . ALA B 1 104 ? 7.684 16.672 18.016 1 95.81 104 ALA B CA 1
ATOM 2099 C C . ALA B 1 104 ? 8.68 17.672 17.453 1 95.81 104 ALA B C 1
ATOM 2101 O O . ALA B 1 104 ? 9.883 17.406 17.406 1 95.81 104 ALA B O 1
ATOM 2102 N N . TRP B 1 105 ? 8.188 18.75 17 1 95.75 105 TRP B N 1
ATOM 2103 C CA . TRP B 1 105 ? 9.016 19.859 16.562 1 95.75 105 TRP B CA 1
ATOM 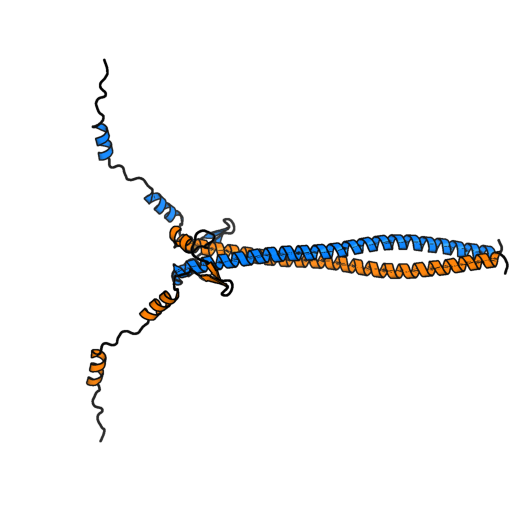2104 C C . TRP B 1 105 ? 9.43 20.734 17.734 1 95.75 105 TRP B C 1
ATOM 2106 O O . TRP B 1 105 ? 8.633 20.984 18.641 1 95.75 105 TRP B O 1
ATOM 2116 N N . ILE B 1 106 ? 10.695 21.172 17.766 1 94.06 106 ILE B N 1
ATOM 2117 C CA . ILE B 1 106 ? 11.18 22.047 18.828 1 94.06 106 ILE B CA 1
ATOM 2118 C C . ILE B 1 106 ? 12 23.188 18.234 1 94.06 106 ILE B C 1
ATOM 2120 O O . ILE B 1 106 ? 12.562 23.047 17.141 1 94.06 106 ILE B O 1
ATOM 2124 N N . ILE B 1 107 ? 12 24.344 18.75 1 93.12 107 ILE B N 1
ATOM 2125 C CA . ILE B 1 107 ? 12.891 25.438 18.406 1 93.12 107 ILE B CA 1
ATOM 2126 C C . ILE B 1 107 ? 13.992 25.562 19.453 1 93.12 107 ILE B C 1
ATOM 2128 O O . ILE B 1 107 ? 13.734 25.938 20.609 1 93.12 107 ILE B O 1
ATOM 2132 N N . PRO B 1 108 ? 15.109 25.297 19 1 88.88 108 PRO B N 1
ATOM 2133 C CA . PRO B 1 108 ? 16.203 25.391 19.953 1 88.88 108 PRO B CA 1
ATOM 2134 C C . PRO B 1 108 ? 16.344 26.781 20.562 1 88.88 108 PRO B C 1
ATOM 2136 O O . PRO B 1 108 ? 16.219 27.781 19.859 1 88.88 108 PRO B O 1
ATOM 2139 N N . GLY B 1 109 ? 16.609 26.984 21.906 1 83.06 109 GLY B N 1
ATOM 2140 C CA . GLY B 1 109 ? 16.797 28.25 22.594 1 83.06 109 GLY B CA 1
ATOM 2141 C C . GLY B 1 109 ? 15.5 28.859 23.078 1 83.06 109 GLY B C 1
ATOM 2142 O O . GLY B 1 109 ? 15.516 29.781 23.891 1 83.06 109 GLY B O 1
ATOM 2143 N N . LEU B 1 110 ? 14.461 28.703 22.391 1 69.62 110 LEU B N 1
ATOM 2144 C CA . LEU B 1 110 ? 13.172 29.188 22.875 1 69.62 110 LEU B CA 1
ATOM 2145 C C . LEU B 1 110 ? 12.688 28.359 24.062 1 69.62 110 LEU B C 1
ATOM 2147 O O . LEU B 1 110 ? 12.547 27.141 23.969 1 69.62 110 LEU B O 1
ATOM 2151 N N . ASN B 1 111 ? 13.398 28.516 25.156 1 52.94 111 ASN B N 1
ATOM 2152 C CA . ASN B 1 111 ? 13 27.828 26.375 1 52.94 111 ASN B CA 1
ATOM 2153 C C . ASN B 1 111 ? 11.484 27.781 26.531 1 52.94 111 ASN B C 1
ATOM 2155 O O . ASN B 1 111 ? 10.836 28.812 26.688 1 52.94 111 ASN B O 1
ATOM 2159 N N . THR B 1 112 ? 10.82 27.109 25.719 1 51.06 112 THR B N 1
ATOM 2160 C CA . THR B 1 112 ? 9.375 27.016 25.875 1 51.06 112 THR B CA 1
ATOM 2161 C C . THR B 1 112 ? 8.977 27.016 27.344 1 51.06 112 THR B C 1
ATOM 2163 O O . THR B 1 112 ? 7.785 26.984 27.672 1 51.06 112 THR B O 1
ATOM 2166 N N . ARG B 1 113 ? 9.742 26.656 28.25 1 48.06 113 ARG B N 1
ATOM 2167 C CA . ARG B 1 113 ? 9.367 26.703 29.656 1 48.06 113 ARG B CA 1
ATOM 2168 C C . ARG B 1 113 ? 8.938 28.109 30.062 1 48.06 113 ARG B C 1
ATOM 2170 O O . ARG B 1 113 ? 8.336 28.297 31.125 1 48.06 113 ARG B O 1
ATOM 2177 N N . LYS B 1 114 ? 9.453 29.062 29.438 1 45.78 114 LYS B N 1
ATOM 2178 C CA . LYS B 1 114 ? 9.109 30.375 29.953 1 45.78 114 LYS B CA 1
ATOM 2179 C C . LYS B 1 114 ? 7.648 30.719 29.656 1 45.78 114 LYS B C 1
ATOM 2181 O O . LYS B 1 114 ? 7.039 31.531 30.359 1 45.78 114 LYS B O 1
ATOM 2186 N N . SER B 1 115 ? 7.176 30.297 28.578 1 44.12 115 SER B N 1
ATOM 2187 C CA . SER B 1 115 ? 5.777 30.641 28.359 1 44.12 115 SER B CA 1
ATOM 2188 C C . SER B 1 115 ? 4.875 29.984 29.406 1 44.12 115 SER B C 1
ATOM 2190 O O . SER B 1 115 ? 3.896 30.594 29.844 1 44.12 115 SER B O 1
ATOM 2192 N N . ASN B 1 116 ? 5.227 28.75 29.719 1 42.97 116 ASN B N 1
ATOM 2193 C CA . ASN B 1 116 ? 4.492 28.203 30.844 1 42.97 116 ASN B CA 1
ATOM 2194 C C . ASN B 1 116 ? 4.77 28.969 32.125 1 42.97 116 ASN B C 1
ATOM 2196 O O . ASN B 1 116 ? 3.893 29.094 33 1 42.97 116 ASN B O 1
ATOM 2200 N N . ARG B 1 117 ? 5.953 29.516 32.25 1 44.44 117 ARG B N 1
ATOM 2201 C CA . ARG B 1 117 ? 6.258 30.312 33.438 1 44.44 117 ARG B CA 1
ATOM 2202 C C . ARG B 1 117 ? 5.496 31.625 33.438 1 44.44 117 ARG B C 1
ATOM 2204 O O . ARG B 1 117 ? 5.059 32.125 34.469 1 44.44 117 ARG B O 1
ATOM 2211 N N . LEU B 1 118 ? 5.367 32.188 32.281 1 43.84 118 LEU B N 1
ATOM 2212 C CA . LEU B 1 118 ? 4.582 33.406 32.219 1 43.84 118 LEU B CA 1
ATOM 2213 C C . LEU B 1 118 ? 3.102 33.125 32.438 1 43.84 118 LEU B C 1
ATOM 2215 O O . LEU B 1 118 ? 2.379 33.938 33 1 43.84 118 LEU B O 1
ATOM 2219 N N . ARG B 1 119 ? 2.627 32.031 31.906 1 45.81 119 ARG B N 1
ATOM 2220 C CA . ARG B 1 119 ? 1.254 31.641 32.219 1 45.81 119 ARG B CA 1
ATOM 2221 C C . ARG B 1 119 ? 1.104 31.266 33.688 1 45.81 119 ARG B C 1
ATOM 2223 O O . ARG B 1 119 ? 0.099 31.594 34.312 1 45.81 119 ARG B O 1
ATOM 2230 N N . GLU B 1 120 ? 2.08 30.641 34.188 1 46.75 120 GLU B N 1
ATOM 2231 C CA . GLU B 1 120 ? 2.061 30.281 35.594 1 46.75 120 GLU B CA 1
ATOM 2232 C C . GLU B 1 120 ? 2.254 31.516 36.469 1 46.75 120 GLU B C 1
ATOM 2234 O O . GLU B 1 120 ? 1.68 31.594 37.562 1 46.75 120 GLU B O 1
ATOM 2239 N N . ARG B 1 121 ? 3.057 32.438 36.062 1 47.22 121 ARG B N 1
ATOM 2240 C CA . ARG B 1 121 ? 3.236 33.625 36.875 1 47.22 121 ARG B CA 1
ATOM 2241 C C . ARG B 1 121 ? 1.96 34.469 36.906 1 47.22 121 ARG B C 1
ATOM 2243 O O . ARG B 1 121 ? 1.727 35.219 37.875 1 47.22 121 ARG B O 1
ATOM 2250 N N . ARG B 1 122 ? 1.241 34.5 35.781 1 46.34 122 ARG B N 1
ATOM 2251 C CA . ARG B 1 122 ? 0.002 35.25 35.812 1 46.34 122 ARG B CA 1
ATOM 2252 C C . ARG B 1 122 ? -1.047 34.594 36.688 1 46.34 122 ARG B C 1
ATOM 2254 O O . ARG B 1 122 ? -2.018 35.219 37.094 1 46.34 122 ARG B O 1
ATOM 2261 N N . ALA B 1 123 ? -0.921 33.25 36.719 1 43.84 123 ALA B N 1
ATOM 2262 C CA . ALA B 1 123 ? -1.839 32.594 37.625 1 43.84 123 ALA B CA 1
ATOM 2263 C C . ALA B 1 123 ? -1.4 32.75 39.062 1 43.84 123 ALA B C 1
ATOM 2265 O O . ALA B 1 123 ? -2.02 32.188 40 1 43.84 123 ALA B O 1
ATOM 2266 N N . SER B 1 124 ? -0.167 33.156 39.25 1 43.22 124 SER B N 1
ATOM 2267 C CA . SER B 1 124 ? 0.212 33.312 40.656 1 43.22 124 SER B CA 1
ATOM 2268 C C . SER B 1 124 ? -0.659 34.375 41.312 1 43.22 124 SER B C 1
ATOM 2270 O O . SER B 1 124 ? -1.035 35.375 40.688 1 43.22 124 SER B O 1
ATOM 2272 N N . GLY B 1 125 ? -1.337 34.031 42.438 1 41.34 125 GLY B N 1
ATOM 2273 C CA . GLY B 1 125 ? -2.307 34.656 43.344 1 41.34 125 GLY B CA 1
ATOM 2274 C C . GLY B 1 125 ? -2.01 36.094 43.656 1 41.34 125 GLY B C 1
ATOM 2275 O O . GLY B 1 125 ? -0.865 36.531 43.531 1 41.34 125 GLY B O 1
ATOM 2276 N N . ARG B 1 126 ? -3.012 37.062 43.531 1 42.69 126 ARG B N 1
ATOM 2277 C CA . ARG B 1 126 ? -3.039 38.438 44 1 42.69 126 ARG B CA 1
ATOM 2278 C C . ARG B 1 126 ? -2.26 38.594 45.281 1 42.69 126 ARG B C 1
ATOM 2280 O O . ARG B 1 126 ? -2.488 37.875 46.25 1 42.69 126 ARG B O 1
ATOM 2287 N N . PRO B 1 127 ? -1.042 39.125 45.344 1 43.16 127 PRO B N 1
ATOM 2288 C CA . PRO B 1 127 ? -0.424 39.375 46.656 1 43.16 127 PRO B CA 1
ATOM 2289 C C . PRO B 1 127 ? -1.411 39.969 47.688 1 43.16 127 PRO B C 1
ATOM 2291 O O . PRO B 1 127 ? -2.18 40.875 47.375 1 43.16 127 PRO B O 1
ATOM 2294 N N . GLU B 1 128 ? -2.105 39.188 48.438 1 45.72 128 GLU B N 1
ATOM 2295 C CA . GLU B 1 128 ? -2.938 39.719 49.5 1 45.72 128 GLU B CA 1
ATOM 2296 C C . GLU B 1 128 ? -2.186 40.75 50.312 1 45.72 128 GLU B C 1
ATOM 2298 O O . GLU B 1 128 ? -1.067 40.5 50.781 1 45.72 128 GLU B O 1
ATOM 2303 N N . THR B 1 129 ? -2.277 42.031 50 1 48.59 129 THR B N 1
ATOM 2304 C CA . THR B 1 129 ? -1.642 43.125 50.75 1 48.59 129 THR B CA 1
ATOM 2305 C C . THR B 1 129 ? -1.796 42.906 52.25 1 48.59 129 THR B C 1
ATOM 2307 O O . THR B 1 129 ? -2.746 42.281 52.688 1 48.59 129 THR B O 1
ATOM 2310 N N . GLU B 1 130 ? -0.803 43.062 53.094 1 49 130 GLU B N 1
ATOM 2311 C CA . GLU B 1 130 ? -0.736 43 54.531 1 49 130 GLU B CA 1
ATOM 2312 C C . GLU B 1 130 ? -1.955 43.625 55.188 1 49 130 GLU B C 1
ATOM 2314 O O . GLU B 1 130 ? -2.477 43.156 56.188 1 49 130 GLU B O 1
ATOM 2319 N N . LEU B 1 131 ? -2.422 44.75 54.625 1 50 131 LEU B N 1
ATOM 2320 C CA . LEU B 1 131 ? -3.541 45.5 55.219 1 50 131 LEU B CA 1
ATOM 2321 C C . LEU B 1 131 ? -4.805 44.625 55.219 1 50 131 LEU B C 1
ATOM 2323 O O . LEU B 1 131 ? -5.578 44.656 56.188 1 50 131 LEU B O 1
ATOM 2327 N N . SER B 1 132 ? -4.922 43.844 54.188 1 51.22 132 SER B N 1
ATOM 2328 C CA . SER B 1 132 ? -6.148 43.031 54.125 1 51.22 132 SER B CA 1
ATOM 2329 C C . SER B 1 132 ? -6.141 41.938 55.156 1 51.22 132 SER B C 1
ATOM 2331 O O . SER B 1 132 ? -7.195 41.531 55.656 1 51.22 132 SER B O 1
ATOM 2333 N N . ARG B 1 133 ? -5.008 41.531 55.531 1 51.09 133 ARG B N 1
ATOM 2334 C CA . ARG B 1 133 ? -4.848 40.594 56.625 1 51.09 133 ARG B CA 1
ATOM 2335 C C . ARG B 1 133 ? -5.145 41.25 57.969 1 51.09 133 ARG B C 1
ATOM 2337 O O . ARG B 1 133 ? -5.746 40.625 58.875 1 51.09 133 ARG B O 1
ATOM 2344 N N . GLU B 1 134 ? -4.66 42.5 58.094 1 50.31 134 GLU B N 1
ATOM 2345 C CA . GLU B 1 134 ? -4.848 43.219 59.375 1 50.31 134 GLU B CA 1
ATOM 2346 C C . GLU B 1 134 ? -6.32 43.531 59.594 1 50.31 134 GLU B C 1
ATOM 2348 O O . GLU B 1 134 ? -6.797 43.5 60.75 1 50.31 134 GLU B O 1
ATOM 2353 N N . MET B 1 135 ? -7.016 43.719 58.594 1 51.06 135 MET B N 1
ATOM 2354 C CA . MET B 1 135 ? -8.406 44.125 58.781 1 51.06 135 MET B CA 1
ATOM 2355 C C . MET B 1 135 ? -9.273 42.938 59.156 1 51.06 135 MET B C 1
ATOM 2357 O O . MET B 1 135 ? -10.391 43.125 59.656 1 51.06 135 MET B O 1
ATOM 2361 N N . LYS B 1 136 ? -8.969 41.844 58.781 1 53.56 136 LYS B N 1
ATOM 2362 C CA . LYS B 1 136 ? -9.773 40.688 59.188 1 53.56 136 LYS B CA 1
ATOM 2363 C C . LYS B 1 136 ? -9.641 40.438 60.688 1 53.56 136 LYS B C 1
ATOM 2365 O O . LYS B 1 136 ? -10.562 39.938 61.312 1 53.56 136 LYS B O 1
ATOM 2370 N N . MET B 1 137 ? -8.516 40.75 61.188 1 49.53 137 MET B N 1
ATOM 2371 C CA . MET B 1 137 ? -8.336 40.594 62.625 1 49.53 137 MET B CA 1
ATOM 2372 C C . MET B 1 137 ? -9.281 41.531 63.406 1 49.53 137 MET B C 1
ATOM 2374 O O . MET B 1 137 ? -9.586 41.281 64.562 1 49.53 137 MET B O 1
ATOM 2378 N N . VAL B 1 138 ? -9.57 42.656 62.875 1 51.94 138 VAL B N 1
ATOM 2379 C CA . VAL B 1 138 ? -10.328 43.625 63.656 1 51.94 138 VAL B CA 1
ATOM 2380 C C . VAL B 1 138 ? -11.805 43.25 63.656 1 51.94 138 VAL B C 1
ATOM 2382 O O . VAL B 1 138 ? -12.508 43.438 64.625 1 51.94 138 VAL B O 1
ATOM 2385 N N . GLN B 1 139 ? -12.312 42.812 62.5 1 48.91 139 GLN B N 1
ATOM 2386 C CA . GLN B 1 139 ? -13.773 42.719 62.438 1 48.91 139 GLN B CA 1
ATOM 2387 C C . GLN B 1 139 ? -14.273 41.438 63.094 1 48.91 139 GLN B C 1
ATOM 2389 O O . GLN B 1 139 ? -15.445 41.094 62.969 1 48.91 139 GLN B O 1
ATOM 2394 N N . SER B 1 140 ? -13.367 40.719 63.688 1 48.94 140 SER B N 1
ATOM 2395 C CA . SER B 1 140 ? -13.969 39.531 64.25 1 48.94 140 SER B CA 1
ATOM 2396 C C . SER B 1 140 ? -14.922 39.906 65.438 1 48.94 140 SER B C 1
ATOM 2398 O O . SER B 1 140 ? -14.539 40.594 66.312 1 48.94 140 SER B O 1
ATOM 2400 N N . PRO B 1 141 ? -16.25 39.906 65.188 1 48.38 141 PRO B N 1
ATOM 2401 C CA . PRO B 1 141 ? -17.234 40.188 66.25 1 48.38 141 PRO B CA 1
ATOM 2402 C C . PRO B 1 141 ? -17 39.375 67.5 1 48.38 141 PRO B C 1
ATOM 2404 O O . PRO B 1 141 ? -16.406 38.312 67.438 1 48.38 141 PRO B O 1
ATOM 2407 N N . PRO B 1 142 ? -16.938 40.062 68.688 1 46.16 142 PRO B N 1
ATOM 2408 C CA . PRO B 1 142 ? -16.797 39.438 69.938 1 46.16 142 PRO B CA 1
ATOM 2409 C C . PRO B 1 142 ? -17.844 38.344 70.188 1 46.16 142 PRO B C 1
ATOM 2411 O O . PRO B 1 142 ? -19.016 38.531 69.875 1 46.16 142 PRO B O 1
ATOM 2414 N N . SER B 1 143 ? -17.562 37.156 69.938 1 44.88 143 SER B N 1
ATOM 2415 C CA . SER B 1 143 ? -18.422 36.031 70.312 1 44.88 143 SER B CA 1
ATOM 2416 C C . SER B 1 143 ? -18.984 36.188 71.688 1 44.88 143 SER B C 1
ATOM 2418 O O . SER B 1 143 ? -18.25 36.469 72.625 1 44.88 143 SER B O 1
ATOM 2420 N N . LEU B 1 144 ? -20.234 36.656 71.875 1 42.47 144 LEU B N 1
ATOM 2421 C CA . LEU B 1 144 ? -21.047 36.688 73.125 1 42.47 144 LEU B CA 1
ATOM 2422 C C . LEU B 1 144 ? -20.953 35.344 73.812 1 42.47 144 LEU B C 1
ATOM 2424 O O . LEU B 1 144 ? -21.219 34.281 73.25 1 42.47 144 LEU B O 1
ATOM 2428 N N . GLN B 1 145 ? -20 35.219 74.688 1 36.5 145 GLN B N 1
ATOM 2429 C CA . GLN B 1 145 ? -19.938 34.125 75.688 1 36.5 145 GLN B CA 1
ATOM 2430 C C . GLN B 1 145 ? -21.25 34 76.438 1 36.5 145 GLN B C 1
ATOM 2432 O O . GLN B 1 145 ? -21.719 34.938 77.062 1 36.5 145 GLN B O 1
ATOM 2437 N N . LEU B 1 146 ? -22.172 33.25 75.875 1 34.25 146 LEU B N 1
ATOM 2438 C CA . LEU B 1 146 ? -23.344 32.75 76.625 1 34.25 146 LEU B CA 1
ATOM 2439 C C . LEU B 1 146 ? -22.922 32.219 77.938 1 34.25 146 LEU B C 1
ATOM 2441 O O . LEU B 1 146 ? -22.078 31.312 78.062 1 34.25 146 LEU B O 1
ATOM 2445 N N . ILE B 1 147 ? -23.156 33.031 79.062 1 28.47 147 ILE B N 1
ATOM 2446 C CA . ILE B 1 147 ? -23.266 32.531 80.438 1 28.47 147 ILE B CA 1
ATOM 2447 C C . ILE B 1 147 ? -24.422 31.547 80.562 1 28.47 147 ILE B C 1
ATOM 2449 O O . ILE B 1 147 ? -25.531 31.828 80.062 1 28.47 147 ILE B O 1
#